Protein AF-A0A7S0FEK9-F1 (afdb_monomer_lite)

Radius of gyration: 27.18 Å; chains: 1; bounding box: 89×58×70 Å

Secondary structure (DSSP, 8-state):
---PPP------SS--GGGGT--S--TTTTSPPPP-EE-TTT-GGGEEEEEE-TTSPBP---------------PPP----------PPP------PPPPPPPPEEEEEEEEES-GGGHHHHHHHHTTS-GGGSEESPPPSSSEEEEEEEEETT---HHHHHHHHHHTTSSEEESSSSEEEEE----S-TTSS-----GGG--S---PPP---EEEEEE-EES--HHHHHTTHHHHHHHHHHHH----PPPHHHH-SSSS-HHHHHHHHHTT-HHHHHHHHHS----TTSTTHHHHHHHHHT-HHHHHHHS-SSS-HHHHHHHHHHHTT--HHHHHT-

Foldseek 3Di:
DDDDDPPDQFQDFFDDCVNVPVDCDWPCSPADDWDFDFVLQPVQAQKAKFFAFDVRDTFDQPALPQPPPPPPPDDDDDDDDDDDDDDDDDDDDDPPDPDPQAAKWKWKKKWAAQCSQCLLVLLCVLLVHPSVQWDWPGFDRGHHMYITMIIRHSHGDPVSVVSCVVCSNRQWSDPDGTTMGIHDIPPDDPPPPDDDDPPPDPDPDDRDPTDGPDMDINHHTHDIDVVCVVVCSVVVVVVCCVVVPTDDDDDPVQQAGGRAGPVQLVVCVVVVVLVSNLLSVQLDSDNCPDLLNQLNVCSPVVNLPRSLVSDDPPDCVLNNQLSVCVVVVHDSVVSNVD

Structure (mmCIF, N/CA/C/O backbone):
data_AF-A0A7S0FEK9-F1
#
_entry.id   AF-A0A7S0FEK9-F1
#
loop_
_atom_site.group_PDB
_atom_site.id
_atom_site.type_symbol
_atom_site.label_atom_id
_atom_site.label_alt_id
_atom_site.label_comp_id
_atom_site.label_asym_id
_atom_site.label_entity_id
_atom_site.label_seq_id
_atom_site.pdbx_PDB_ins_code
_atom_site.Cartn_x
_atom_site.Cartn_y
_atom_site.Cartn_z
_atom_site.occupancy
_atom_site.B_iso_or_equiv
_atom_site.auth_seq_id
_atom_site.auth_comp_id
_atom_site.auth_asym_id
_atom_site.auth_atom_id
_atom_site.pdbx_PDB_model_num
ATOM 1 N N . MET A 1 1 ? -19.941 -29.806 -26.100 1.00 35.34 1 MET A N 1
ATOM 2 C CA . MET A 1 1 ? -19.346 -28.921 -25.078 1.00 35.34 1 MET A CA 1
ATOM 3 C C . MET A 1 1 ? -18.981 -27.614 -25.755 1.00 35.34 1 MET A C 1
ATOM 5 O O . MET A 1 1 ? -18.039 -27.577 -26.532 1.00 35.34 1 MET A O 1
ATOM 9 N N . THR A 1 2 ? -19.802 -26.586 -25.575 1.00 25.67 2 THR A N 1
ATOM 10 C CA . THR A 1 2 ? -19.575 -25.247 -26.128 1.00 25.67 2 THR A CA 1
ATOM 11 C C . THR A 1 2 ? -18.388 -24.613 -25.415 1.00 25.67 2 THR A C 1
ATOM 13 O O . THR A 1 2 ? -18.480 -24.281 -24.236 1.00 25.67 2 THR A O 1
ATOM 16 N N . VAL A 1 3 ? -17.266 -24.490 -26.122 1.00 29.14 3 VAL A N 1
ATOM 17 C CA . VAL A 1 3 ? -16.109 -23.716 -25.672 1.00 29.14 3 VAL A CA 1
ATOM 18 C C . VAL A 1 3 ? -16.527 -22.252 -25.691 1.00 29.14 3 VAL A C 1
ATOM 20 O O . VAL A 1 3 ? -16.653 -21.639 -26.749 1.00 29.14 3 VAL A O 1
ATOM 23 N N . THR A 1 4 ? -16.815 -21.708 -24.514 1.00 26.97 4 THR A N 1
ATOM 24 C CA . THR A 1 4 ? -17.025 -20.279 -24.313 1.00 26.97 4 THR A CA 1
ATOM 25 C C . THR A 1 4 ? -15.756 -19.566 -24.771 1.00 26.97 4 THR A C 1
ATOM 27 O O . THR A 1 4 ? -14.676 -19.825 -24.238 1.00 26.97 4 THR A O 1
ATOM 30 N N . LEU A 1 5 ? -15.867 -18.708 -25.789 1.00 28.11 5 LEU A N 1
ATOM 31 C CA . LEU A 1 5 ? -14.776 -17.824 -26.201 1.00 28.11 5 LEU A CA 1
ATOM 32 C C . LEU A 1 5 ? -14.219 -17.108 -24.956 1.00 28.11 5 LEU A C 1
ATOM 34 O O . LEU A 1 5 ? -15.015 -16.680 -24.110 1.00 28.11 5 LEU A O 1
ATOM 38 N N . PRO A 1 6 ? -12.885 -16.990 -24.801 1.00 41.03 6 PRO A N 1
ATOM 39 C CA . PRO A 1 6 ? -12.312 -16.296 -23.659 1.00 41.03 6 PRO A CA 1
ATOM 40 C C . PRO A 1 6 ? -12.849 -14.868 -23.652 1.00 41.03 6 PRO A C 1
ATOM 42 O O . PRO A 1 6 ? -12.907 -14.227 -24.702 1.00 41.03 6 PRO A O 1
ATOM 45 N N . ALA A 1 7 ? -13.279 -14.406 -22.475 1.00 44.06 7 ALA A N 1
ATOM 46 C CA . ALA A 1 7 ? -13.789 -13.060 -22.278 1.00 44.06 7 ALA A CA 1
ATOM 47 C C . ALA A 1 7 ? -12.872 -12.068 -23.004 1.00 44.06 7 ALA A C 1
ATOM 49 O O . ALA A 1 7 ? -11.680 -11.999 -22.701 1.00 44.06 7 ALA A O 1
ATOM 50 N N . ALA A 1 8 ? -13.420 -11.354 -23.995 1.00 48.88 8 ALA A N 1
ATOM 51 C CA . ALA A 1 8 ? -12.747 -10.215 -24.605 1.00 48.88 8 ALA A CA 1
ATOM 52 C C . ALA A 1 8 ? -12.150 -9.372 -23.475 1.00 48.88 8 ALA A C 1
ATOM 54 O O . ALA A 1 8 ? -12.844 -9.162 -22.479 1.00 48.88 8 ALA A O 1
ATOM 55 N N . LEU A 1 9 ? -10.879 -8.970 -23.593 1.00 47.38 9 LEU A N 1
ATOM 56 C CA . LEU A 1 9 ? -10.185 -8.181 -22.573 1.00 47.38 9 LEU A CA 1
ATOM 57 C C . LEU A 1 9 ? -11.094 -7.022 -22.151 1.00 47.38 9 LEU A C 1
ATOM 59 O O . LEU A 1 9 ? -11.369 -6.117 -22.939 1.00 47.38 9 LEU A O 1
ATOM 63 N N . ARG A 1 10 ? -11.653 -7.117 -20.941 1.00 48.19 10 ARG A N 1
ATOM 64 C CA . ARG A 1 10 ? -12.578 -6.117 -20.416 1.00 48.19 10 ARG A CA 1
ATOM 65 C C . ARG A 1 10 ? -11.754 -5.111 -19.650 1.00 48.19 10 ARG A C 1
ATOM 67 O O . ARG A 1 10 ? -11.386 -5.346 -18.507 1.00 48.19 10 ARG A O 1
ATOM 74 N N . PHE A 1 11 ? -11.500 -3.998 -20.308 1.00 49.25 11 PHE A N 1
ATOM 75 C CA . PHE A 1 11 ? -10.889 -2.830 -19.716 1.00 49.25 11 PHE A CA 1
ATOM 76 C C . PHE A 1 11 ? -11.940 -2.102 -18.866 1.00 49.25 11 PHE A C 1
ATOM 78 O O . PHE A 1 11 ? -12.814 -1.416 -19.395 1.00 49.25 11 PHE A O 1
ATOM 85 N N . GLN A 1 12 ? -11.921 -2.317 -17.549 1.00 49.19 12 GLN A N 1
ATOM 86 C CA . GLN A 1 12 ? -12.769 -1.587 -16.602 1.00 49.19 12 GLN A CA 1
ATOM 87 C C . GLN A 1 12 ? -11.895 -0.702 -15.722 1.00 49.19 12 GLN A C 1
ATOM 89 O O . GLN A 1 12 ? -10.985 -1.184 -15.059 1.00 49.19 12 GLN A O 1
ATOM 94 N N . ALA A 1 13 ? -12.194 0.598 -15.689 1.00 51.12 13 ALA A N 1
ATOM 95 C CA . ALA A 1 13 ? -11.427 1.582 -14.923 1.00 51.12 13 ALA A CA 1
ATOM 96 C C . ALA A 1 13 ? -11.502 1.381 -13.393 1.00 51.12 13 ALA A C 1
ATOM 98 O O . ALA A 1 13 ? -10.714 1.975 -12.661 1.00 51.12 13 ALA A O 1
ATOM 99 N N . HIS A 1 14 ? -12.427 0.543 -12.907 1.00 62.88 14 HIS A N 1
ATOM 100 C CA . HIS A 1 14 ? -12.588 0.221 -11.493 1.00 62.88 14 HIS A CA 1
ATOM 101 C C . HIS A 1 14 ? -12.777 -1.284 -11.305 1.00 62.88 14 HIS A C 1
ATOM 103 O O . HIS A 1 14 ? -13.696 -1.865 -11.876 1.00 62.88 14 HIS A O 1
ATOM 109 N N . VAL A 1 15 ? -11.923 -1.894 -10.481 1.00 69.12 15 VAL A N 1
ATOM 110 C CA . VAL A 1 15 ? -12.072 -3.286 -10.043 1.00 69.12 15 VAL A CA 1
ATOM 111 C C . VAL A 1 15 ? -13.047 -3.318 -8.875 1.00 69.12 15 VAL A C 1
ATOM 113 O O . VAL A 1 15 ? -12.788 -2.708 -7.834 1.00 69.12 15 VAL A O 1
ATOM 116 N N . LEU A 1 16 ? -14.161 -4.027 -9.034 1.00 79.56 16 LEU A N 1
ATOM 117 C CA . LEU A 1 16 ? -15.089 -4.288 -7.943 1.00 79.56 16 LEU A CA 1
ATOM 118 C C . LEU A 1 16 ? -14.692 -5.565 -7.202 1.00 79.56 16 LEU A C 1
ATOM 120 O O . LEU A 1 16 ? -14.095 -6.486 -7.757 1.00 79.56 16 LEU A O 1
ATOM 124 N N . GLU A 1 17 ? -15.106 -5.650 -5.942 1.00 83.81 17 GLU A N 1
ATOM 125 C CA . GLU A 1 17 ? -15.010 -6.858 -5.118 1.00 83.81 17 GLU A CA 1
ATOM 126 C C . GLU A 1 17 ? -15.544 -8.104 -5.856 1.00 83.81 17 GLU A C 1
ATOM 128 O O . GLU A 1 17 ? -14.895 -9.152 -5.889 1.00 83.81 17 GLU A O 1
ATOM 133 N N . SER A 1 18 ? -16.670 -7.968 -6.562 1.00 84.12 18 SER A N 1
ATOM 134 C CA . SER A 1 18 ? -17.265 -9.056 -7.344 1.00 84.12 18 SER A CA 1
ATOM 135 C C . SER A 1 18 ? -16.373 -9.571 -8.475 1.00 84.12 18 SER A C 1
ATOM 137 O O . SER A 1 18 ? -16.462 -10.748 -8.821 1.00 84.12 18 SER A O 1
ATOM 139 N N . ASP A 1 19 ? -15.510 -8.725 -9.043 1.00 81.56 19 ASP A N 1
ATOM 140 C CA . ASP A 1 19 ? -14.672 -9.079 -10.194 1.00 81.56 19 ASP A CA 1
ATOM 141 C C . ASP A 1 19 ? -13.488 -9.967 -9.809 1.00 81.56 19 ASP A C 1
ATOM 143 O O . ASP A 1 19 ? -12.968 -10.705 -10.645 1.00 81.56 19 ASP A O 1
ATOM 147 N N . VAL A 1 20 ? -13.073 -9.911 -8.542 1.00 83.00 20 VAL A N 1
ATOM 148 C CA . VAL A 1 20 ? -11.967 -10.710 -7.988 1.00 83.00 20 VAL A CA 1
ATOM 149 C C . VAL A 1 20 ? -12.464 -11.876 -7.137 1.00 83.00 20 VAL A C 1
ATOM 151 O O . VAL A 1 20 ? -11.699 -12.507 -6.410 1.00 83.00 20 VAL A O 1
ATOM 154 N N . GLY A 1 21 ? -13.757 -12.183 -7.234 1.00 83.19 21 GLY A N 1
ATOM 155 C CA . GLY A 1 21 ? -14.356 -13.305 -6.531 1.00 83.19 21 GLY A CA 1
ATOM 156 C C . GLY A 1 21 ? -14.718 -13.010 -5.079 1.00 83.19 21 GLY A C 1
ATOM 157 O O . GLY A 1 21 ? -15.005 -13.959 -4.355 1.00 83.19 21 GLY A O 1
ATOM 158 N N . PHE A 1 22 ? -14.801 -11.749 -4.646 1.00 82.25 22 PHE A N 1
ATOM 159 C CA . PHE A 1 22 ? -15.500 -11.409 -3.403 1.00 82.25 22 PHE A CA 1
ATOM 160 C C . PHE A 1 22 ? -16.995 -11.358 -3.717 1.00 82.25 22 PHE A C 1
ATOM 162 O O . PHE A 1 22 ? -17.611 -10.323 -3.966 1.00 82.25 22 PHE A O 1
ATOM 169 N N . HIS A 1 23 ? -17.575 -12.547 -3.807 1.00 74.44 23 HIS A N 1
ATOM 170 C CA . HIS A 1 23 ? -19.017 -12.720 -3.859 1.00 74.44 23 HIS A CA 1
ATOM 171 C C . HIS A 1 23 ? -19.591 -12.562 -2.444 1.00 74.44 23 HIS A C 1
ATOM 173 O O . HIS A 1 23 ? -18.850 -12.382 -1.485 1.00 74.44 23 HIS A O 1
ATOM 179 N N . ARG A 1 24 ? -20.924 -12.597 -2.316 1.00 65.12 24 ARG A N 1
ATOM 180 C CA . ARG A 1 24 ? -21.727 -12.281 -1.111 1.00 65.12 24 ARG A CA 1
ATOM 181 C C . ARG A 1 24 ? -21.469 -13.163 0.134 1.00 65.12 24 ARG A C 1
ATOM 183 O O . ARG A 1 24 ? -22.352 -13.301 0.977 1.00 65.12 24 ARG A O 1
ATOM 190 N N . THR A 1 25 ? -20.299 -13.767 0.254 1.00 75.69 25 THR A N 1
ATOM 191 C CA . THR A 1 25 ? -19.855 -14.593 1.367 1.00 75.69 25 THR A CA 1
ATOM 192 C C . THR A 1 25 ? -19.404 -13.691 2.508 1.00 75.69 25 THR A C 1
ATOM 194 O O . THR A 1 25 ? -18.240 -13.321 2.625 1.00 75.69 25 THR A O 1
ATOM 197 N N . PHE A 1 26 ? -20.359 -13.325 3.354 1.00 81.88 26 PHE A N 1
ATOM 198 C CA . PHE A 1 26 ? -20.101 -12.705 4.649 1.00 81.88 26 PHE A CA 1
ATOM 199 C C . PHE A 1 26 ? -20.330 -13.765 5.722 1.00 81.88 26 PHE A C 1
ATOM 201 O O . PHE A 1 26 ? -21.322 -14.492 5.644 1.00 81.88 26 PHE A O 1
ATOM 208 N N . LEU A 1 27 ? -19.455 -13.834 6.730 1.00 84.44 27 LEU A N 1
ATOM 209 C CA . LEU A 1 27 ? -19.671 -14.716 7.887 1.00 84.44 27 LEU A CA 1
ATOM 210 C C . LEU A 1 27 ? -21.019 -14.393 8.557 1.00 84.44 27 LEU A C 1
ATOM 212 O O . LEU A 1 27 ? -21.811 -15.285 8.840 1.00 84.44 27 LEU A O 1
ATOM 216 N N . ALA A 1 28 ? -21.339 -13.102 8.659 1.00 81.06 28 ALA A N 1
ATOM 217 C CA . ALA A 1 28 ? -22.598 -12.583 9.181 1.00 81.06 28 ALA A CA 1
ATOM 218 C C . ALA A 1 28 ? -23.615 -12.260 8.064 1.00 81.06 28 ALA A C 1
ATOM 220 O O . ALA A 1 28 ? -24.102 -11.136 7.950 1.00 81.06 28 ALA A O 1
ATOM 221 N N . SER A 1 29 ? -23.927 -13.225 7.192 1.00 70.62 29 SER A N 1
ATOM 222 C CA . SER A 1 29 ? -24.791 -13.003 6.012 1.00 70.62 29 SER A CA 1
ATOM 223 C C . SER A 1 29 ? -26.213 -12.490 6.320 1.00 70.62 29 SER A C 1
ATOM 225 O O . SER A 1 29 ? -26.832 -11.886 5.443 1.00 70.62 29 SER A O 1
ATOM 227 N N . GLY A 1 30 ? -26.709 -12.677 7.550 1.00 74.56 30 GLY A N 1
ATOM 228 C CA . GLY A 1 30 ? -28.009 -12.178 8.022 1.00 74.56 30 GLY A CA 1
ATOM 229 C C . GLY A 1 30 ? -27.962 -10.910 8.887 1.00 74.56 30 GLY A C 1
ATOM 230 O O . GLY A 1 30 ? -29.018 -10.372 9.217 1.00 74.56 30 GLY A O 1
ATOM 231 N N . ALA A 1 31 ? -26.774 -10.424 9.262 1.00 78.12 31 ALA A N 1
ATOM 232 C CA . ALA A 1 31 ? -26.646 -9.244 10.113 1.00 78.12 31 ALA A CA 1
ATOM 233 C C . ALA A 1 31 ? -26.918 -7.951 9.330 1.00 78.12 31 ALA A C 1
ATOM 235 O O . ALA A 1 31 ? -26.637 -7.835 8.129 1.00 78.12 31 ALA A O 1
ATOM 236 N N . LYS A 1 32 ? -27.455 -6.941 10.022 1.00 83.50 32 LYS A N 1
ATOM 237 C CA . LYS A 1 32 ? -27.617 -5.602 9.446 1.00 83.50 32 LYS A CA 1
ATOM 238 C C . LYS A 1 32 ? -26.238 -4.993 9.217 1.00 83.50 32 LYS A C 1
ATOM 240 O O . LYS A 1 32 ? -25.404 -4.965 10.112 1.00 83.50 32 LYS A O 1
ATOM 245 N N . ARG A 1 33 ? -26.006 -4.470 8.015 1.00 86.25 33 ARG A N 1
ATOM 246 C CA . ARG A 1 33 ? -24.738 -3.821 7.668 1.00 86.25 33 ARG A CA 1
ATOM 247 C C . ARG A 1 33 ? -24.689 -2.411 8.225 1.00 86.25 33 ARG A C 1
ATOM 249 O O . ARG A 1 33 ? -25.656 -1.666 8.074 1.00 86.25 33 ARG A O 1
ATOM 256 N N . ILE A 1 34 ? -23.542 -2.028 8.766 1.00 90.12 34 ILE A N 1
ATOM 257 C CA . ILE A 1 34 ? -23.250 -0.636 9.101 1.00 90.12 34 ILE A CA 1
ATOM 258 C C . ILE A 1 34 ? -22.800 0.116 7.845 1.00 90.12 34 ILE A C 1
ATOM 260 O O . ILE A 1 34 ? -22.009 -0.398 7.051 1.00 90.12 34 ILE A O 1
ATOM 264 N N . ALA A 1 35 ? -23.318 1.325 7.650 1.00 88.25 35 ALA A N 1
ATOM 265 C CA . ALA A 1 35 ? -22.852 2.223 6.600 1.00 88.25 35 ALA A CA 1
ATOM 266 C C . ALA A 1 35 ? -21.926 3.277 7.208 1.00 88.25 35 ALA A C 1
ATOM 268 O O . ALA A 1 35 ? -22.254 3.891 8.220 1.00 88.25 35 ALA A O 1
ATOM 269 N N . GLY A 1 36 ? -20.772 3.497 6.584 1.00 9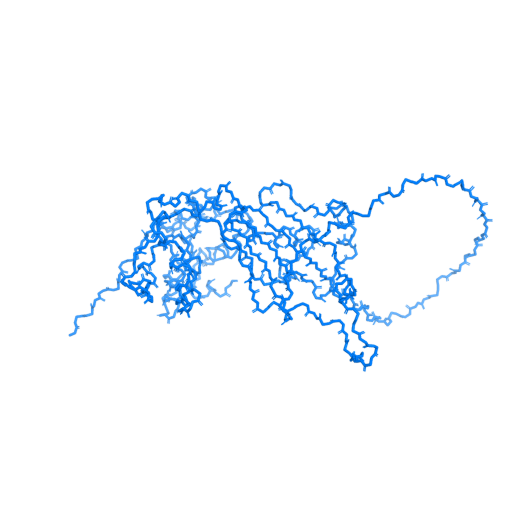2.50 36 GLY A N 1
ATOM 270 C CA . GLY A 1 36 ? -19.799 4.488 7.020 1.00 92.50 36 GLY A CA 1
ATOM 271 C C . GLY A 1 36 ? -18.758 4.762 5.943 1.00 92.50 36 GLY A C 1
ATOM 272 O O . GLY A 1 36 ? -18.720 4.103 4.906 1.00 92.50 36 GLY A O 1
ATOM 273 N N . ALA A 1 37 ? -17.916 5.762 6.180 1.00 92.44 37 ALA A N 1
ATOM 274 C CA . ALA A 1 37 ? -16.896 6.204 5.244 1.00 92.44 37 ALA A CA 1
ATOM 275 C C . ALA A 1 37 ? -15.517 6.197 5.902 1.00 92.44 37 ALA A C 1
ATOM 277 O O . ALA A 1 37 ? -15.273 6.933 6.861 1.00 92.44 37 ALA A O 1
ATOM 278 N N . LEU A 1 38 ? -14.594 5.430 5.325 1.00 92.50 38 LEU A N 1
ATOM 279 C CA . LEU A 1 38 ? -13.168 5.600 5.567 1.00 92.50 38 LEU A CA 1
ATOM 280 C C . LEU A 1 38 ? -12.679 6.789 4.733 1.00 92.50 38 LEU A C 1
ATOM 282 O O . LEU A 1 38 ? -12.744 6.760 3.506 1.00 92.50 38 LEU A O 1
ATOM 286 N N . ARG A 1 39 ? -12.217 7.860 5.386 1.00 92.62 39 ARG A N 1
ATOM 287 C CA . ARG A 1 39 ? -11.786 9.095 4.708 1.00 92.62 39 ARG A CA 1
ATOM 288 C C . ARG A 1 39 ? -10.273 9.281 4.726 1.00 92.62 39 ARG A C 1
ATOM 290 O O . ARG A 1 39 ? -9.806 10.416 4.680 1.00 92.62 39 ARG A O 1
ATOM 297 N N . SER A 1 40 ? -9.503 8.195 4.736 1.00 90.69 40 SER A N 1
ATOM 298 C CA . SER A 1 40 ? -8.044 8.264 4.871 1.00 90.69 40 SER A CA 1
ATOM 299 C C . SER A 1 40 ? -7.339 9.030 3.740 1.00 90.69 40 SER A C 1
ATOM 301 O O . SER A 1 40 ? -6.279 9.604 3.960 1.00 90.69 40 SER A O 1
ATOM 303 N N . SER A 1 41 ? -7.957 9.153 2.560 1.00 87.31 41 SER A N 1
ATOM 304 C CA . SER A 1 41 ? -7.476 10.026 1.477 1.00 87.31 41 SER A CA 1
ATOM 305 C C . SER A 1 41 ? -7.592 11.521 1.786 1.00 87.31 41 SER A C 1
ATOM 307 O O . SER A 1 41 ? -6.845 12.323 1.245 1.00 87.31 41 SER A O 1
ATOM 309 N N . ARG A 1 42 ? -8.507 11.943 2.658 1.00 90.69 42 ARG A N 1
ATOM 310 C CA . ARG A 1 42 ? -8.625 13.352 3.080 1.00 90.69 42 ARG A CA 1
ATOM 311 C C . ARG A 1 42 ? -8.030 13.586 4.460 1.00 90.69 42 ARG A C 1
ATOM 313 O O . ARG A 1 42 ? -7.536 14.669 4.745 1.00 90.69 42 ARG A O 1
ATOM 320 N N . VAL A 1 43 ? -8.104 12.571 5.313 1.00 93.50 43 VAL A N 1
ATOM 321 C CA . VAL A 1 43 ? -7.688 12.601 6.711 1.00 93.50 43 VAL A CA 1
ATOM 322 C C . VAL A 1 43 ? -6.816 11.367 6.962 1.00 93.50 43 VAL A C 1
ATOM 324 O O . VAL A 1 43 ? -7.320 10.358 7.449 1.00 93.50 43 VAL A O 1
ATOM 327 N N . PRO A 1 44 ? -5.512 11.402 6.622 1.00 92.88 44 PRO A N 1
ATOM 328 C CA . PRO A 1 44 ? -4.638 10.227 6.712 1.00 92.88 44 PRO A CA 1
ATOM 329 C C . PRO A 1 44 ? -4.603 9.559 8.093 1.00 92.88 44 PRO A C 1
ATOM 331 O O . PRO A 1 44 ? -4.406 8.354 8.190 1.00 92.88 44 PRO A O 1
ATOM 334 N N . CYS A 1 45 ? -4.849 10.299 9.176 1.00 94.69 45 CYS A N 1
ATOM 335 C CA . CYS A 1 45 ? -4.899 9.725 10.520 1.00 94.69 45 CYS A CA 1
ATOM 336 C C . CYS A 1 45 ? -6.123 8.826 10.787 1.00 94.69 45 CYS A C 1
ATOM 338 O O . CYS A 1 45 ? -6.117 8.128 11.803 1.00 94.69 45 CYS A O 1
ATOM 340 N N . ASP A 1 46 ? -7.121 8.792 9.893 1.00 96.44 46 ASP A N 1
ATOM 341 C CA . ASP A 1 46 ? -8.263 7.867 9.968 1.00 96.44 46 ASP A CA 1
ATOM 342 C C . ASP A 1 46 ? -7.855 6.406 9.716 1.00 96.44 46 ASP A C 1
ATOM 344 O O . ASP A 1 46 ? -8.604 5.498 10.068 1.00 96.44 46 ASP A O 1
ATOM 348 N N . LEU A 1 47 ? -6.689 6.164 9.110 1.00 96.62 47 LEU A N 1
ATOM 349 C CA . LEU A 1 47 ? -6.133 4.827 8.922 1.00 96.62 47 LEU A CA 1
ATOM 350 C C . LEU A 1 47 ? -4.667 4.822 9.332 1.00 96.62 47 LEU A C 1
ATOM 352 O O . LEU A 1 47 ? -3.822 5.395 8.649 1.00 96.62 47 LEU A O 1
ATOM 356 N N . GLN A 1 48 ? -4.355 4.134 10.423 1.00 96.44 48 GLN A N 1
ATOM 357 C CA . GLN A 1 48 ? -2.989 3.999 10.915 1.00 96.44 48 GLN A CA 1
ATOM 358 C C . GLN A 1 48 ? -2.614 2.531 10.999 1.00 96.44 48 GLN A C 1
ATOM 360 O O . GLN A 1 48 ? -3.408 1.707 11.453 1.00 96.44 48 GLN A O 1
ATOM 365 N N . ARG A 1 49 ? -1.387 2.213 10.595 1.00 95.94 49 ARG A N 1
ATOM 366 C CA . ARG A 1 49 ? -0.836 0.864 10.656 1.00 95.94 49 ARG A CA 1
ATOM 367 C C . ARG A 1 49 ? 0.548 0.885 11.284 1.00 95.94 49 ARG A C 1
ATOM 369 O O . ARG A 1 49 ? 1.469 1.500 10.752 1.00 95.94 49 ARG A O 1
ATOM 376 N N . HIS A 1 50 ? 0.699 0.149 12.375 1.00 94.88 50 HIS A N 1
ATOM 377 C CA . HIS A 1 50 ? 1.963 -0.024 13.082 1.00 94.88 50 HIS A CA 1
ATOM 378 C C . HIS A 1 50 ? 2.415 -1.478 12.986 1.00 94.88 50 HIS A C 1
ATOM 380 O O . HIS A 1 50 ? 1.604 -2.388 13.162 1.00 94.88 50 HIS A O 1
ATOM 386 N N . GLU A 1 51 ? 3.695 -1.717 12.710 1.00 93.88 51 GLU A N 1
ATOM 387 C CA . GLU A 1 51 ? 4.269 -3.056 12.865 1.00 93.88 51 GLU A CA 1
ATOM 388 C C . GLU A 1 51 ? 4.238 -3.510 14.325 1.00 93.88 51 GLU A C 1
ATOM 390 O O . GLU A 1 51 ? 4.468 -2.720 15.242 1.00 93.88 51 GLU A O 1
ATOM 395 N N . VAL A 1 52 ? 3.977 -4.800 14.521 1.00 91.94 52 VAL A N 1
ATOM 396 C CA . VAL A 1 52 ? 4.015 -5.466 15.821 1.00 91.94 52 VAL A CA 1
ATOM 397 C C . VAL A 1 52 ? 5.131 -6.499 15.795 1.00 91.94 52 VAL A C 1
ATOM 399 O O . VAL A 1 52 ? 5.195 -7.328 14.882 1.00 91.94 52 VAL A O 1
ATOM 402 N N . GLY A 1 53 ? 6.033 -6.413 16.767 1.00 89.00 53 GLY A N 1
ATOM 403 C CA . GLY A 1 53 ? 7.161 -7.321 16.906 1.00 89.00 53 GLY A CA 1
ATOM 404 C C . GLY A 1 53 ? 6.774 -8.667 17.520 1.00 89.00 53 GLY A C 1
ATOM 405 O O . GLY A 1 53 ? 5.594 -9.013 17.636 1.00 89.00 53 GLY A O 1
ATOM 406 N N . ARG A 1 54 ? 7.781 -9.472 17.870 1.00 87.25 54 ARG A N 1
ATOM 407 C CA . ARG A 1 54 ? 7.564 -10.868 18.286 1.00 87.25 54 ARG A CA 1
ATOM 408 C C . ARG A 1 54 ? 6.880 -11.008 19.632 1.00 87.25 54 ARG A C 1
ATOM 410 O O . ARG A 1 54 ? 6.084 -11.924 19.808 1.00 87.25 54 ARG A O 1
ATOM 417 N N . GLU A 1 55 ? 7.167 -10.089 20.540 1.00 85.56 55 GLU A N 1
ATOM 418 C CA . GLU A 1 55 ? 6.671 -10.086 21.912 1.00 85.56 55 GLU A CA 1
ATOM 419 C C . GLU A 1 55 ? 5.381 -9.253 22.040 1.00 85.56 55 GLU A C 1
ATOM 421 O O . GLU A 1 55 ? 4.944 -8.937 23.145 1.00 85.56 55 GLU A O 1
ATOM 4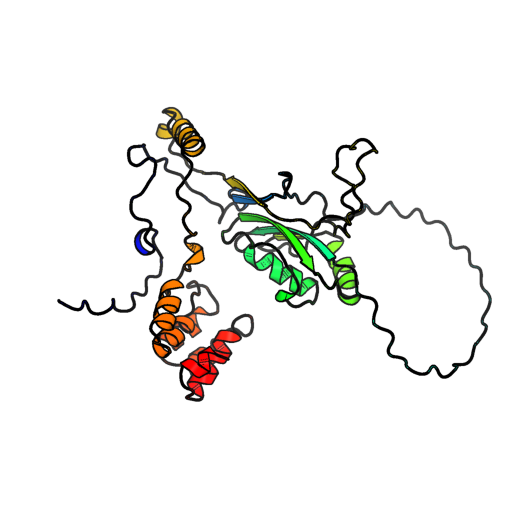26 N N . GLY A 1 56 ? 4.765 -8.876 20.912 1.00 86.75 56 GLY A N 1
ATOM 427 C CA . GLY A 1 56 ? 3.575 -8.025 20.878 1.00 86.75 56 GLY A CA 1
ATOM 428 C C . GLY A 1 56 ? 3.876 -6.531 21.026 1.00 86.75 56 GLY A C 1
ATOM 429 O O . GLY A 1 56 ? 2.954 -5.725 21.156 1.00 86.75 56 GLY A O 1
ATOM 430 N N . GLU A 1 57 ? 5.149 -6.134 20.996 1.00 89.12 57 GLU A N 1
ATOM 431 C CA . GLU A 1 57 ? 5.552 -4.739 21.059 1.00 89.12 57 GLU A CA 1
ATOM 432 C C . GLU A 1 57 ? 5.113 -3.986 19.796 1.00 89.12 57 GLU A C 1
ATOM 434 O O . GLU A 1 57 ? 5.363 -4.414 18.670 1.00 89.12 57 GLU A O 1
ATOM 439 N N . VAL A 1 58 ? 4.441 -2.849 19.975 1.00 90.38 58 VAL A N 1
ATOM 440 C CA . VAL A 1 58 ? 3.984 -2.015 18.859 1.00 90.38 58 VAL A CA 1
ATOM 441 C C . VAL A 1 58 ? 5.078 -1.014 18.516 1.00 90.38 58 VAL A C 1
ATOM 443 O O . VAL A 1 58 ? 5.561 -0.285 19.383 1.00 90.38 58 VAL A O 1
ATOM 446 N N . LEU A 1 59 ? 5.468 -0.961 17.245 1.00 90.00 59 LEU A N 1
ATOM 447 C CA . LEU A 1 59 ? 6.474 -0.021 16.781 1.00 90.00 59 LEU A CA 1
ATOM 448 C C . LEU A 1 59 ? 5.904 1.398 16.748 1.00 90.00 59 LEU A C 1
ATOM 450 O O . LEU A 1 59 ? 4.917 1.674 16.064 1.00 90.00 59 LEU A O 1
ATOM 454 N N . HIS A 1 60 ? 6.566 2.319 17.438 1.00 90.38 60 HIS A N 1
ATOM 455 C CA . HIS A 1 60 ? 6.232 3.738 17.431 1.00 90.38 60 HIS A CA 1
ATOM 456 C C . HIS A 1 60 ? 7.459 4.572 17.073 1.00 90.38 60 HIS A C 1
ATOM 458 O O . HIS A 1 60 ? 8.580 4.267 17.481 1.00 90.38 60 HIS A O 1
ATOM 464 N N . LEU A 1 61 ? 7.234 5.672 16.356 1.00 88.19 61 LEU A N 1
ATOM 465 C CA . LEU A 1 61 ? 8.232 6.722 16.207 1.00 88.19 61 LEU A CA 1
ATOM 466 C C . LEU A 1 61 ? 8.294 7.530 17.512 1.00 88.19 61 LEU A C 1
ATOM 468 O O . LEU A 1 61 ? 7.550 8.487 17.690 1.00 88.19 61 LEU A O 1
ATOM 472 N N . ALA A 1 62 ? 9.142 7.105 18.449 1.00 84.12 62 ALA A N 1
ATOM 473 C CA . ALA A 1 62 ? 9.228 7.722 19.776 1.00 84.12 62 ALA A CA 1
ATOM 474 C C . ALA A 1 62 ? 10.081 9.003 19.812 1.00 84.12 62 ALA A C 1
ATOM 476 O O . ALA A 1 62 ? 9.892 9.848 20.680 1.00 84.12 62 ALA A O 1
ATOM 477 N N . SER A 1 63 ? 11.047 9.139 18.899 1.00 79.00 63 SER A N 1
ATOM 478 C CA . SER A 1 63 ? 11.942 10.295 18.835 1.00 79.00 63 SER A CA 1
ATOM 479 C C . SER A 1 63 ? 12.485 10.490 17.425 1.00 79.00 63 SER A C 1
ATOM 481 O O . SER A 1 63 ? 12.865 9.524 16.761 1.00 79.00 63 SER A O 1
ATOM 483 N N . LEU A 1 64 ? 12.574 11.754 17.008 1.00 78.19 64 LEU A N 1
ATOM 484 C CA . LEU A 1 64 ? 13.205 12.195 15.762 1.00 78.19 64 LEU A CA 1
ATOM 485 C C . LEU A 1 64 ? 14.738 12.279 15.868 1.00 78.19 64 LEU A C 1
ATOM 487 O O . LEU A 1 64 ? 15.400 12.646 14.907 1.00 78.19 64 LEU A O 1
ATOM 491 N N . GLY A 1 65 ? 15.314 11.945 17.029 1.00 63.22 65 GLY A N 1
ATOM 492 C CA . GLY A 1 65 ? 16.765 11.965 17.229 1.00 63.22 65 GLY A CA 1
ATOM 493 C C . GLY A 1 65 ? 17.366 13.364 17.385 1.00 63.22 65 GLY A C 1
ATOM 494 O O . GLY A 1 65 ? 18.587 13.488 17.422 1.00 63.22 65 GLY A O 1
ATOM 495 N N . VAL A 1 66 ? 16.538 14.406 17.525 1.00 60.88 66 VAL A N 1
ATOM 496 C CA . VAL A 1 66 ? 17.002 15.761 17.843 1.00 60.88 66 VAL A CA 1
ATOM 497 C C . VAL A 1 66 ? 17.513 15.750 19.284 1.00 60.88 66 VAL A C 1
ATOM 499 O O . VAL A 1 66 ? 16.731 15.814 20.234 1.00 60.88 66 VAL A O 1
ATOM 502 N N . VAL A 1 67 ? 18.828 15.631 19.467 1.00 56.53 67 VAL A N 1
ATOM 503 C CA . VAL A 1 67 ? 19.448 15.976 20.749 1.00 56.53 67 VAL A CA 1
ATOM 504 C C . VAL A 1 67 ? 19.267 17.488 20.892 1.00 56.53 67 VAL A C 1
ATOM 506 O O . VAL A 1 67 ? 19.711 18.213 19.998 1.00 56.53 67 VAL A O 1
ATOM 509 N N . PRO A 1 68 ? 18.595 17.990 21.945 1.00 48.62 68 PRO A N 1
ATOM 510 C CA . PRO A 1 68 ? 18.525 19.424 22.176 1.00 48.62 68 PRO A CA 1
ATOM 511 C C . PRO A 1 68 ? 19.957 19.947 22.177 1.00 48.62 68 PRO A C 1
ATOM 513 O O . PRO A 1 68 ? 20.790 19.403 22.905 1.00 48.62 68 PRO A O 1
ATOM 516 N N . GLN A 1 69 ? 20.264 20.948 21.349 1.00 49.22 69 GLN A N 1
ATOM 517 C CA . GLN A 1 69 ? 21.526 21.667 21.477 1.00 49.22 69 GLN A CA 1
ATOM 518 C C . GLN A 1 69 ? 21.547 22.230 22.897 1.00 49.22 69 GLN A C 1
ATOM 520 O O . GLN A 1 69 ? 20.883 23.223 23.193 1.00 49.22 69 GLN A O 1
ATOM 525 N N . ALA A 1 70 ? 22.243 21.550 23.809 1.00 43.88 70 ALA A N 1
ATOM 526 C CA . ALA A 1 70 ? 22.617 22.149 25.069 1.00 43.88 70 ALA A CA 1
ATOM 527 C C . ALA A 1 70 ? 23.414 23.384 24.668 1.00 43.88 70 ALA A C 1
ATOM 529 O O . ALA A 1 70 ? 24.423 23.242 23.981 1.00 43.88 70 ALA A O 1
ATOM 530 N N . ALA A 1 71 ? 22.880 24.566 24.990 1.00 42.19 71 ALA A N 1
ATOM 531 C CA . ALA A 1 71 ? 23.494 25.842 24.674 1.00 42.19 71 ALA A CA 1
ATOM 532 C C . ALA A 1 71 ? 24.997 25.725 24.923 1.00 42.19 71 ALA A C 1
ATOM 534 O O . ALA A 1 71 ? 25.406 25.455 26.056 1.00 42.19 71 ALA A O 1
ATOM 535 N N . GLU A 1 72 ? 25.788 25.844 23.857 1.00 42.81 72 GLU A N 1
ATOM 536 C CA . GLU A 1 72 ? 27.239 25.888 23.932 1.00 42.81 72 GLU A CA 1
ATOM 537 C C . GLU A 1 72 ? 27.595 27.076 24.830 1.00 42.81 72 GLU A C 1
ATOM 539 O O . GLU A 1 72 ? 27.694 28.222 24.397 1.00 42.81 72 GLU A O 1
ATOM 544 N N . ARG A 1 73 ? 27.737 26.822 26.134 1.00 40.34 73 ARG A N 1
ATOM 545 C CA . ARG A 1 73 ? 28.497 27.699 27.009 1.00 40.34 73 ARG A CA 1
ATOM 546 C C . ARG A 1 73 ? 29.924 27.579 26.516 1.00 40.34 73 ARG A C 1
ATOM 548 O O . ARG A 1 73 ? 30.603 26.605 26.823 1.00 40.34 73 ARG A O 1
ATOM 555 N N . ALA A 1 74 ? 30.311 28.553 25.704 1.00 40.62 74 ALA A N 1
ATOM 556 C CA . ALA A 1 74 ? 31.666 28.770 25.249 1.00 40.62 74 ALA A CA 1
ATOM 557 C C . ALA A 1 74 ? 32.637 28.637 26.431 1.00 40.62 74 ALA A C 1
ATOM 559 O O . ALA A 1 74 ? 32.693 29.500 27.307 1.00 40.62 74 ALA A O 1
ATOM 560 N N . THR A 1 75 ? 33.393 27.544 26.463 1.00 41.97 75 THR A N 1
ATOM 561 C CA . THR A 1 75 ? 34.658 27.486 27.188 1.00 41.97 75 THR A CA 1
ATOM 562 C C . THR A 1 75 ? 35.760 27.963 26.237 1.00 41.97 75 THR A C 1
ATOM 564 O O . THR A 1 75 ? 35.788 27.528 25.083 1.00 41.97 75 THR A O 1
ATOM 567 N N . PRO A 1 76 ? 36.641 28.889 26.659 1.00 39.75 76 PRO A N 1
ATOM 568 C CA . PRO A 1 76 ? 37.666 29.445 25.784 1.00 39.75 76 PRO A CA 1
ATOM 569 C C . PRO A 1 76 ? 38.707 28.400 25.379 1.00 39.75 76 PRO A C 1
ATOM 571 O O . PRO A 1 76 ? 39.041 27.505 26.153 1.00 39.75 76 PRO A O 1
ATOM 574 N N . LEU A 1 77 ? 39.235 28.572 24.166 1.00 40.69 77 LEU A N 1
ATOM 575 C CA . LEU A 1 77 ? 40.378 27.846 23.626 1.00 40.69 77 LEU A CA 1
ATOM 576 C C . LEU A 1 77 ? 41.593 27.929 24.561 1.00 40.69 77 LEU A C 1
ATOM 578 O O . LEU A 1 77 ? 42.084 29.025 24.831 1.00 40.69 77 LEU A O 1
ATOM 582 N N . GLU A 1 78 ? 42.161 26.776 24.914 1.00 35.19 78 GLU A N 1
ATOM 583 C CA . GLU A 1 78 ? 43.576 26.677 25.267 1.00 35.19 78 GLU A CA 1
ATOM 584 C C . GLU A 1 78 ? 44.358 26.035 24.122 1.00 35.19 78 GLU A C 1
ATOM 586 O O . GLU A 1 78 ? 44.252 24.853 23.792 1.00 35.19 78 GLU A O 1
ATOM 591 N N . THR A 1 79 ? 45.146 26.897 23.497 1.00 36.38 79 THR A N 1
ATOM 592 C CA . THR A 1 79 ? 46.162 26.620 22.497 1.00 36.38 79 THR A CA 1
ATOM 593 C C . THR A 1 79 ? 47.329 25.880 23.146 1.00 36.38 79 THR A C 1
ATOM 595 O O . THR A 1 79 ? 48.016 26.447 23.989 1.00 36.38 79 THR A O 1
ATOM 598 N N . THR A 1 80 ? 47.644 24.664 22.699 1.00 38.81 80 THR A N 1
ATOM 599 C CA . THR A 1 80 ? 49.009 24.131 22.827 1.00 38.81 80 THR A CA 1
ATOM 600 C C . THR A 1 80 ? 49.491 23.590 21.490 1.00 38.81 80 THR A C 1
ATOM 602 O O . THR A 1 80 ? 49.010 22.601 20.942 1.00 38.81 80 THR A O 1
ATOM 605 N N . ALA A 1 81 ? 50.456 24.322 20.942 1.00 35.69 81 ALA A N 1
ATOM 606 C CA . ALA A 1 81 ? 51.265 23.932 19.811 1.00 35.69 81 ALA A CA 1
ATOM 607 C C . ALA A 1 81 ? 52.403 23.012 20.277 1.00 35.69 81 ALA A C 1
ATOM 609 O O . ALA A 1 81 ? 53.017 23.280 21.305 1.00 35.69 81 ALA A O 1
ATOM 610 N N . ALA A 1 82 ? 52.697 21.991 19.465 1.00 36.41 82 ALA A N 1
ATOM 611 C CA . ALA A 1 82 ? 54.027 21.479 19.099 1.00 36.41 82 ALA A CA 1
ATOM 612 C C . ALA A 1 82 ? 54.048 19.943 19.032 1.00 36.41 82 ALA A C 1
ATOM 614 O O . ALA A 1 82 ? 54.033 19.252 20.044 1.00 36.41 82 ALA A O 1
ATOM 615 N N . THR A 1 83 ? 54.211 19.395 17.828 1.00 40.00 83 THR A N 1
ATOM 616 C CA . THR A 1 83 ? 55.507 18.852 17.371 1.00 40.00 83 THR A CA 1
ATOM 617 C C . THR A 1 83 ? 55.298 18.117 16.047 1.00 40.00 83 THR A C 1
ATOM 619 O O . THR A 1 83 ? 54.707 17.043 15.976 1.00 40.00 83 THR A O 1
ATOM 622 N N . ARG A 1 84 ? 55.819 18.718 14.971 1.00 40.88 84 ARG A N 1
ATOM 623 C CA . ARG A 1 84 ? 56.045 18.066 13.679 1.00 40.88 84 ARG A CA 1
ATOM 624 C C . ARG A 1 84 ? 57.166 17.039 13.843 1.00 40.88 84 ARG A C 1
ATOM 626 O O . ARG A 1 84 ? 58.302 17.425 14.099 1.00 40.88 84 ARG A O 1
ATOM 633 N N . GLN A 1 85 ? 56.886 15.766 13.581 1.00 42.66 85 GLN A N 1
ATOM 634 C CA . GLN A 1 85 ? 57.911 14.825 13.131 1.00 42.66 85 GLN A CA 1
ATOM 635 C C . GLN A 1 85 ? 57.443 14.124 11.859 1.00 42.66 85 GLN A C 1
ATOM 637 O O . GLN A 1 85 ? 56.500 13.337 11.848 1.00 42.66 85 GLN A O 1
ATOM 642 N N . ALA A 1 86 ? 58.131 14.460 10.771 1.00 40.75 86 ALA A N 1
ATOM 643 C CA . ALA A 1 86 ? 58.013 13.823 9.477 1.00 40.75 86 ALA A CA 1
ATOM 644 C C . ALA A 1 86 ? 58.542 12.383 9.558 1.00 40.75 86 ALA A C 1
ATOM 646 O O . ALA A 1 86 ? 59.709 12.160 9.883 1.00 40.75 86 ALA A O 1
ATOM 647 N N . ARG A 1 87 ? 57.702 11.401 9.216 1.00 40.25 87 ARG A N 1
ATOM 648 C CA . ARG A 1 87 ? 58.133 10.030 8.915 1.00 40.25 87 ARG A CA 1
ATOM 649 C C . ARG A 1 87 ? 57.843 9.718 7.448 1.00 40.25 87 ARG A C 1
ATOM 651 O O . ARG A 1 87 ? 56.724 9.878 6.974 1.00 40.25 87 ARG A O 1
ATOM 658 N N . ARG A 1 88 ? 58.912 9.322 6.752 1.00 39.69 88 ARG A N 1
ATOM 659 C CA . ARG A 1 88 ? 58.985 8.939 5.332 1.00 39.69 88 ARG A CA 1
ATOM 660 C C . ARG A 1 88 ? 58.086 7.726 5.030 1.00 39.69 88 ARG A C 1
ATOM 662 O O . ARG A 1 88 ? 57.889 6.896 5.918 1.00 39.69 88 ARG A O 1
ATOM 669 N N . PRO A 1 89 ? 57.590 7.584 3.788 1.00 41.41 89 PRO A N 1
ATOM 670 C CA . PRO A 1 89 ? 56.744 6.465 3.398 1.00 41.41 89 PRO A CA 1
ATOM 671 C C . PRO A 1 89 ? 57.588 5.196 3.234 1.00 41.41 89 PRO A C 1
ATOM 673 O O . PRO A 1 89 ? 58.469 5.131 2.380 1.00 41.41 89 PRO A O 1
ATOM 676 N N . ALA A 1 90 ? 57.316 4.183 4.055 1.00 43.28 90 ALA A N 1
ATOM 677 C CA . ALA A 1 90 ? 57.765 2.823 3.794 1.00 43.28 90 ALA A CA 1
ATOM 678 C C . ALA A 1 90 ? 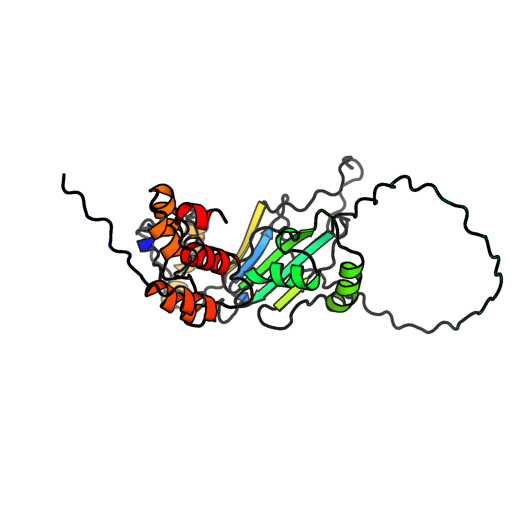56.755 2.155 2.851 1.00 43.28 90 ALA A C 1
ATOM 680 O O . ALA A 1 90 ? 55.554 2.115 3.128 1.00 43.28 90 ALA A O 1
ATOM 681 N N . SER A 1 91 ? 57.267 1.664 1.728 1.00 46.75 91 SER A N 1
ATOM 682 C CA . SER A 1 91 ? 56.593 0.843 0.729 1.00 46.75 91 SER A CA 1
ATOM 683 C C . SER A 1 91 ? 55.916 -0.358 1.389 1.00 46.75 91 SER A C 1
ATOM 685 O O . SER A 1 91 ? 56.562 -1.307 1.830 1.00 46.75 91 SER A O 1
ATOM 687 N N . ARG A 1 92 ? 54.586 -0.296 1.476 1.00 44.16 92 ARG A N 1
ATOM 688 C CA . ARG A 1 92 ? 53.751 -1.358 2.029 1.00 44.16 92 ARG A CA 1
ATOM 689 C C . ARG A 1 92 ? 53.228 -2.205 0.878 1.00 44.16 92 ARG A C 1
ATOM 691 O O . ARG A 1 92 ? 52.421 -1.742 0.076 1.00 44.16 92 ARG A O 1
ATOM 698 N N . THR A 1 93 ? 53.709 -3.438 0.813 1.00 40.31 93 THR A N 1
ATOM 699 C CA . THR A 1 93 ? 53.161 -4.526 0.006 1.00 40.31 93 THR A CA 1
ATOM 700 C C . THR A 1 93 ? 51.646 -4.570 0.217 1.00 40.31 93 THR A C 1
ATOM 702 O O . THR A 1 93 ? 51.182 -4.746 1.345 1.00 40.31 93 THR A O 1
ATOM 705 N N . GLN A 1 94 ? 50.872 -4.331 -0.846 1.00 42.41 94 GLN A N 1
ATOM 706 C CA . GLN A 1 94 ? 49.413 -4.421 -0.831 1.00 42.41 94 GLN A CA 1
ATOM 707 C C . GLN A 1 94 ? 49.000 -5.890 -0.717 1.00 42.41 94 GLN A C 1
ATOM 709 O O . GLN A 1 94 ? 48.651 -6.543 -1.695 1.00 42.41 94 GLN A O 1
ATOM 714 N N . THR A 1 95 ? 49.004 -6.416 0.500 1.00 45.25 95 THR A N 1
ATOM 715 C CA . THR A 1 95 ? 48.058 -7.470 0.852 1.00 45.25 95 THR A CA 1
ATOM 716 C C . THR A 1 95 ? 46.695 -6.785 0.893 1.00 45.25 95 THR A C 1
ATOM 718 O O . THR A 1 95 ? 46.518 -5.850 1.676 1.00 45.25 95 THR A O 1
ATOM 721 N N . GLN A 1 96 ? 45.763 -7.172 0.017 1.00 43.97 96 GLN A N 1
ATOM 722 C CA . GLN A 1 96 ? 44.381 -6.682 0.034 1.00 43.97 96 GLN A CA 1
ATOM 723 C C . GLN A 1 96 ? 43.771 -7.000 1.404 1.00 43.97 96 GLN A C 1
ATOM 725 O O . GLN A 1 96 ? 43.286 -8.101 1.653 1.00 43.97 96 GLN A O 1
ATOM 730 N N . ALA A 1 97 ? 43.865 -6.047 2.330 1.00 46.34 97 ALA A N 1
ATOM 731 C CA . ALA A 1 97 ? 43.215 -6.136 3.620 1.00 46.34 97 ALA A CA 1
ATOM 732 C C . ALA A 1 97 ? 41.709 -6.139 3.357 1.00 46.34 97 ALA A C 1
ATOM 734 O O . ALA A 1 97 ? 41.184 -5.211 2.737 1.00 46.34 97 ALA A O 1
ATOM 735 N N . ALA A 1 98 ? 41.032 -7.203 3.789 1.00 48.12 98 ALA A N 1
ATOM 736 C CA . ALA A 1 98 ? 39.584 -7.300 3.723 1.00 48.12 98 ALA A CA 1
ATOM 737 C C . ALA A 1 98 ? 38.975 -6.038 4.350 1.00 48.12 98 ALA A C 1
ATOM 739 O O . ALA A 1 98 ? 39.238 -5.727 5.514 1.00 48.12 98 ALA A O 1
ATOM 740 N N . VAL A 1 99 ? 38.202 -5.289 3.560 1.00 58.72 99 VAL A N 1
ATOM 741 C CA . VAL A 1 99 ? 37.483 -4.108 4.042 1.00 58.72 99 VAL A CA 1
ATOM 742 C C . VAL A 1 99 ? 36.603 -4.567 5.210 1.00 58.72 99 VAL A C 1
ATOM 744 O O . VAL A 1 99 ? 35.810 -5.495 5.021 1.00 58.72 99 VAL A O 1
ATOM 747 N N . PRO A 1 100 ? 36.742 -3.986 6.416 1.00 63.31 100 PRO A N 1
ATOM 748 C CA . PRO A 1 100 ? 35.951 -4.405 7.561 1.00 63.31 100 PRO A CA 1
ATOM 749 C C . PRO A 1 100 ? 34.465 -4.253 7.230 1.00 63.31 100 PRO A C 1
ATOM 751 O O . PRO A 1 100 ? 34.025 -3.204 6.752 1.00 63.31 100 PRO A O 1
ATOM 754 N N . ALA A 1 101 ? 33.701 -5.324 7.449 1.00 67.69 101 ALA A N 1
ATOM 755 C CA . ALA A 1 101 ? 32.269 -5.331 7.198 1.00 67.69 101 ALA A CA 1
ATOM 756 C C . ALA A 1 101 ? 31.602 -4.219 8.021 1.00 67.69 101 ALA A C 1
ATOM 758 O O . ALA A 1 101 ? 31.757 -4.155 9.242 1.00 67.69 101 ALA A O 1
ATOM 759 N N . ARG A 1 102 ? 30.878 -3.325 7.344 1.00 78.00 102 ARG A N 1
ATOM 760 C CA . ARG A 1 102 ? 30.144 -2.239 8.000 1.00 78.00 102 ARG A CA 1
ATOM 761 C C . ARG A 1 102 ? 28.996 -2.835 8.823 1.00 78.00 102 ARG A C 1
ATOM 763 O O . ARG A 1 102 ? 28.346 -3.772 8.349 1.00 78.00 102 ARG A O 1
ATOM 770 N N . PRO A 1 103 ? 28.724 -2.317 10.033 1.00 79.94 103 PRO A N 1
ATOM 771 C CA . PRO A 1 103 ? 27.620 -2.816 10.837 1.00 79.94 103 PRO A CA 1
ATOM 772 C C . PRO A 1 103 ? 26.285 -2.524 10.137 1.00 79.94 103 PRO A C 1
ATOM 774 O O . PRO A 1 103 ? 26.153 -1.477 9.497 1.00 79.94 103 PRO A O 1
ATOM 777 N N . PRO A 1 104 ? 25.284 -3.414 10.253 1.00 84.06 104 PRO A N 1
ATOM 778 C CA . PRO A 1 104 ? 23.964 -3.174 9.689 1.00 84.06 104 PRO A CA 1
ATOM 779 C C . PRO A 1 104 ? 23.352 -1.905 10.287 1.00 84.06 104 PRO A C 1
ATOM 781 O O . PRO A 1 104 ? 23.458 -1.652 11.487 1.00 84.06 104 PRO A O 1
ATOM 784 N N . TRP A 1 105 ? 22.680 -1.126 9.446 1.00 85.81 105 TRP A N 1
ATOM 785 C CA . TRP A 1 105 ? 21.935 0.055 9.872 1.00 85.81 105 TRP A CA 1
ATOM 786 C C . TRP A 1 105 ? 20.448 -0.270 9.951 1.00 85.81 105 TRP A C 1
ATOM 788 O O . TRP A 1 105 ? 19.940 -1.024 9.118 1.00 85.81 105 TRP A O 1
ATOM 798 N N . ALA A 1 106 ? 19.746 0.291 10.929 1.00 87.19 106 ALA A N 1
ATOM 799 C CA . ALA A 1 106 ? 18.311 0.118 11.077 1.00 87.19 106 ALA A CA 1
ATOM 800 C C . ALA A 1 106 ? 17.651 1.349 11.698 1.00 87.19 106 ALA A C 1
ATOM 802 O O . ALA A 1 106 ? 18.273 2.065 12.484 1.00 87.19 106 ALA A O 1
ATOM 803 N N . ALA A 1 107 ? 16.384 1.570 11.359 1.00 87.88 107 ALA A N 1
ATOM 804 C CA . ALA A 1 107 ? 15.604 2.693 11.856 1.00 87.88 107 ALA A CA 1
ATOM 805 C C . ALA A 1 107 ? 14.098 2.402 11.845 1.00 87.88 107 ALA A C 1
ATOM 807 O O . ALA A 1 107 ? 13.621 1.464 11.201 1.00 87.88 107 ALA A O 1
ATOM 808 N N . THR A 1 108 ? 13.350 3.257 12.540 1.00 90.50 108 THR A N 1
ATOM 809 C CA . THR A 1 108 ? 11.889 3.324 12.420 1.00 90.50 108 THR A CA 1
ATOM 810 C C . THR A 1 108 ? 11.538 4.321 11.325 1.00 90.50 108 THR A C 1
ATOM 812 O O . THR A 1 108 ? 11.979 5.466 11.383 1.00 90.50 108 THR A O 1
ATOM 815 N N . LEU A 1 109 ? 10.741 3.905 10.345 1.00 92.38 109 LEU A N 1
ATOM 816 C CA . LEU A 1 109 ? 10.232 4.764 9.284 1.00 92.38 109 LEU A CA 1
ATOM 817 C C . LEU A 1 109 ? 8.753 5.059 9.527 1.00 92.38 109 LEU A C 1
ATOM 819 O O . LEU A 1 109 ? 7.927 4.146 9.567 1.00 92.38 109 LEU A O 1
ATOM 823 N N . TYR A 1 110 ? 8.438 6.339 9.647 1.00 94.19 110 TYR A N 1
ATOM 824 C CA . TYR A 1 110 ? 7.087 6.874 9.678 1.00 94.19 110 TYR A CA 1
ATOM 825 C C . TYR A 1 110 ? 6.758 7.486 8.320 1.00 94.19 110 TYR A C 1
ATOM 827 O O . TYR A 1 110 ? 7.575 8.208 7.747 1.00 94.19 110 TYR A O 1
ATOM 835 N N . ALA A 1 111 ? 5.556 7.223 7.824 1.00 95.12 111 ALA A N 1
ATOM 836 C CA . ALA A 1 111 ? 5.032 7.830 6.612 1.00 95.12 111 ALA A CA 1
ATOM 837 C C . ALA A 1 111 ? 3.560 8.194 6.802 1.00 95.12 111 ALA A C 1
ATOM 839 O O . ALA A 1 111 ? 2.784 7.360 7.264 1.00 95.12 111 ALA A O 1
ATOM 840 N N . GLN A 1 112 ? 3.170 9.401 6.408 1.00 95.12 112 GLN A N 1
ATOM 841 C CA . GLN A 1 112 ? 1.787 9.871 6.436 1.00 95.12 112 GLN A CA 1
ATOM 842 C C . GLN A 1 112 ? 1.442 10.541 5.114 1.00 95.12 112 GLN A C 1
ATOM 844 O O . GLN A 1 112 ? 2.101 11.507 4.745 1.00 95.12 112 GLN A O 1
ATOM 849 N N . GLY A 1 113 ? 0.384 10.099 4.436 1.00 93.12 113 GLY A N 1
ATOM 850 C CA . GLY A 1 113 ? 0.007 10.736 3.177 1.00 93.12 113 GLY A CA 1
ATOM 851 C C . GLY A 1 113 ? -0.897 9.923 2.266 1.00 93.12 113 GLY A C 1
ATOM 852 O O . GLY A 1 113 ? -1.453 8.914 2.694 1.00 93.12 113 GLY A O 1
ATOM 853 N N . GLN A 1 114 ? -0.997 10.337 0.998 1.00 87.25 114 GLN A N 1
ATOM 854 C CA . GLN A 1 114 ? -1.670 9.557 -0.054 1.00 87.25 114 GLN A CA 1
ATOM 855 C C . GLN A 1 114 ? -0.879 8.315 -0.462 1.00 87.25 114 GLN A C 1
ATOM 857 O O . GLN A 1 114 ? -1.451 7.298 -0.845 1.00 87.25 114 GLN A O 1
ATOM 862 N N . ARG A 1 115 ? 0.450 8.420 -0.400 1.00 87.25 115 ARG A N 1
ATOM 863 C CA . ARG A 1 115 ? 1.406 7.448 -0.939 1.00 87.25 115 ARG A CA 1
ATOM 864 C C . ARG A 1 115 ? 2.393 6.953 0.128 1.00 87.25 115 ARG A C 1
ATOM 866 O O . ARG A 1 115 ? 3.600 7.047 -0.082 1.00 87.25 115 ARG A O 1
ATOM 873 N N . PRO A 1 116 ? 1.972 6.437 1.299 1.00 86.19 116 PRO A N 1
ATOM 874 C CA . PRO A 1 116 ? 2.938 5.981 2.306 1.00 86.19 116 PRO A CA 1
ATOM 875 C C . PRO A 1 116 ? 3.848 4.842 1.795 1.00 86.19 116 PRO A C 1
ATOM 877 O O . PRO A 1 116 ? 4.930 4.614 2.341 1.00 86.19 116 PRO A O 1
ATOM 880 N N . ASP A 1 117 ? 3.471 4.182 0.696 1.00 84.81 117 ASP A N 1
ATOM 881 C CA . ASP A 1 117 ? 4.259 3.182 -0.018 1.00 84.81 117 ASP A CA 1
ATOM 882 C C . ASP A 1 117 ? 5.607 3.688 -0.557 1.00 84.81 117 ASP A C 1
ATOM 884 O O . ASP A 1 117 ? 6.583 2.930 -0.573 1.00 84.81 117 ASP A O 1
ATOM 888 N N . ILE A 1 118 ? 5.709 4.969 -0.939 1.00 88.94 118 ILE A N 1
ATOM 889 C CA . ILE A 1 118 ? 6.952 5.514 -1.514 1.00 88.94 118 ILE A CA 1
ATOM 890 C C . ILE A 1 118 ? 7.997 5.894 -0.472 1.00 88.94 118 ILE A C 1
ATOM 892 O O . ILE A 1 118 ? 9.132 6.192 -0.842 1.00 88.94 118 ILE A O 1
ATOM 896 N N . ALA A 1 119 ? 7.665 5.853 0.820 1.00 91.50 119 ALA A N 1
ATOM 897 C CA . ALA A 1 119 ? 8.563 6.304 1.879 1.00 91.50 119 ALA A CA 1
ATOM 898 C C . ALA A 1 119 ? 9.913 5.570 1.873 1.00 91.50 119 ALA A C 1
ATOM 900 O O . ALA A 1 119 ? 10.953 6.175 2.118 1.00 91.50 119 ALA A O 1
ATOM 901 N N . ARG A 1 120 ? 9.933 4.276 1.516 1.00 91.38 120 ARG A N 1
ATOM 902 C CA . ARG A 1 120 ? 11.185 3.509 1.371 1.00 91.38 120 ARG A CA 1
ATOM 903 C C . ARG A 1 120 ? 12.046 3.984 0.206 1.00 91.38 120 ARG A C 1
ATOM 905 O O . ARG A 1 120 ? 13.266 3.951 0.319 1.00 91.38 120 ARG A O 1
ATOM 912 N N . ARG A 1 121 ? 11.430 4.407 -0.900 1.00 90.31 121 ARG A N 1
ATOM 913 C CA . ARG A 1 121 ? 12.142 4.968 -2.054 1.00 90.31 121 ARG A CA 1
ATOM 914 C C . ARG A 1 121 ? 12.734 6.330 -1.702 1.00 90.31 121 ARG A C 1
ATOM 916 O O . ARG A 1 121 ? 13.901 6.561 -1.990 1.00 90.31 121 ARG A O 1
ATOM 923 N N . LEU A 1 122 ? 11.965 7.178 -1.014 1.00 89.88 122 LEU A N 1
ATOM 924 C CA . LEU A 1 122 ? 12.446 8.469 -0.508 1.00 89.88 122 LEU A CA 1
ATOM 925 C C . LEU A 1 122 ? 13.618 8.285 0.464 1.00 89.88 122 LEU A C 1
ATOM 927 O O . LEU A 1 122 ? 14.647 8.937 0.316 1.00 89.88 122 LEU A O 1
ATOM 931 N N . LEU A 1 123 ? 13.509 7.328 1.392 1.00 89.50 123 LEU A N 1
ATOM 932 C CA . LEU A 1 123 ? 14.606 6.959 2.284 1.00 89.50 123 LEU A CA 1
ATOM 933 C C . LEU A 1 123 ? 15.831 6.459 1.506 1.00 89.50 123 LEU A C 1
ATOM 935 O O . LEU A 1 123 ? 16.936 6.913 1.770 1.00 89.50 123 LEU A O 1
ATOM 939 N N . ALA A 1 124 ? 15.660 5.544 0.550 1.00 90.00 124 ALA A N 1
ATOM 940 C CA . ALA A 1 124 ? 16.768 5.019 -0.248 1.00 90.00 124 ALA A CA 1
ATOM 941 C C . ALA A 1 124 ? 17.497 6.128 -1.026 1.00 90.00 124 ALA A C 1
ATOM 943 O O . ALA A 1 124 ? 18.725 6.168 -1.023 1.00 90.00 124 ALA A O 1
ATOM 944 N N . SER A 1 125 ? 16.739 7.064 -1.606 1.00 88.81 125 SER A N 1
ATOM 945 C CA . SER A 1 125 ? 17.274 8.244 -2.288 1.00 88.81 125 SER A CA 1
ATOM 946 C C . SER A 1 125 ? 18.057 9.148 -1.335 1.00 88.81 125 SER A C 1
ATOM 948 O O . SER A 1 125 ? 19.181 9.527 -1.649 1.00 88.81 125 SER A O 1
ATOM 950 N N . ALA A 1 126 ? 17.507 9.456 -0.155 1.00 86.12 126 ALA A N 1
ATOM 951 C CA . ALA A 1 126 ? 18.188 10.268 0.858 1.00 86.12 126 ALA A CA 1
ATOM 952 C C . ALA A 1 126 ? 19.476 9.600 1.369 1.00 86.12 126 ALA A C 1
ATOM 954 O O . ALA A 1 126 ? 20.471 10.264 1.643 1.00 86.12 126 ALA A O 1
ATOM 955 N N . LEU A 1 127 ? 19.469 8.268 1.451 1.00 86.19 127 LEU A N 1
ATOM 956 C CA . LEU A 1 127 ? 20.621 7.452 1.817 1.00 86.19 127 LEU A CA 1
ATOM 957 C C . LEU A 1 127 ? 21.610 7.234 0.667 1.00 86.19 127 LEU A C 1
ATOM 959 O O . LEU A 1 127 ? 22.666 6.660 0.910 1.00 86.19 127 LEU A O 1
ATOM 963 N N . GLN A 1 128 ? 21.287 7.628 -0.567 1.00 88.38 128 GLN A N 1
ATOM 964 C CA . GLN A 1 128 ? 22.086 7.325 -1.761 1.00 88.38 128 GLN A CA 1
ATOM 965 C C . GLN A 1 128 ? 22.393 5.822 -1.907 1.00 88.38 128 GLN A C 1
ATOM 967 O O . GLN A 1 128 ? 23.488 5.417 -2.293 1.00 88.38 128 GLN A O 1
ATOM 972 N N . VAL A 1 129 ? 21.422 4.967 -1.574 1.00 88.12 129 VAL A N 1
ATOM 973 C CA . VAL A 1 129 ? 21.526 3.511 -1.744 1.00 88.12 129 VAL A CA 1
ATOM 974 C C . VAL A 1 129 ? 20.433 3.007 -2.684 1.00 88.12 129 VAL A C 1
ATOM 976 O O . VAL A 1 129 ? 19.354 3.597 -2.747 1.00 88.12 129 VAL A O 1
ATOM 979 N N . PRO A 1 130 ? 20.646 1.879 -3.385 1.00 88.94 130 PRO A N 1
ATOM 980 C CA . PRO A 1 130 ? 19.580 1.252 -4.155 1.00 88.94 130 PRO A CA 1
ATOM 981 C C . PRO A 1 130 ? 18.367 0.939 -3.271 1.00 88.94 130 PRO A C 1
ATOM 983 O O . PRO A 1 130 ? 18.522 0.469 -2.141 1.00 88.94 130 PRO A O 1
ATOM 986 N N . GLN A 1 131 ? 17.148 1.104 -3.792 1.00 88.88 131 GLN A N 1
ATOM 987 C CA . GLN A 1 131 ? 15.921 0.774 -3.049 1.00 88.88 131 GLN A CA 1
ATOM 988 C C . GLN A 1 131 ? 15.904 -0.685 -2.556 1.00 88.88 131 GLN A C 1
ATOM 990 O O . GLN A 1 131 ? 15.377 -0.973 -1.480 1.00 88.88 131 GLN A O 1
ATOM 995 N N . SER A 1 132 ? 16.523 -1.601 -3.307 1.00 87.31 132 SER A N 1
ATOM 996 C CA . SER A 1 132 ? 16.683 -3.014 -2.939 1.00 87.31 132 SER A CA 1
ATOM 997 C C . SER A 1 132 ? 17.573 -3.235 -1.709 1.00 87.31 132 SER A C 1
ATOM 999 O O . SER A 1 132 ? 17.445 -4.263 -1.041 1.00 87.31 132 SER A O 1
ATOM 1001 N N . ALA A 1 133 ? 18.445 -2.279 -1.371 1.00 88.75 133 ALA A N 1
ATOM 1002 C CA . ALA A 1 133 ? 19.295 -2.335 -0.185 1.00 88.75 133 ALA A CA 1
ATOM 1003 C C . ALA A 1 133 ? 18.529 -2.001 1.106 1.00 88.75 133 ALA A C 1
ATOM 1005 O O . ALA A 1 133 ? 18.886 -2.503 2.174 1.00 88.75 133 ALA A O 1
ATOM 1006 N N . VAL A 1 134 ? 17.466 -1.192 1.014 1.00 90.38 134 VAL A N 1
ATOM 1007 C CA . VAL A 1 134 ? 16.591 -0.844 2.142 1.00 90.38 134 VAL A CA 1
ATOM 1008 C C . VAL A 1 134 ? 15.532 -1.925 2.299 1.00 90.38 134 VAL A C 1
ATOM 1010 O O . VAL A 1 134 ? 14.538 -1.952 1.577 1.00 90.38 134 VAL A O 1
ATOM 1013 N N . GLN A 1 135 ? 15.716 -2.820 3.260 1.00 90.06 135 GLN A N 1
ATOM 1014 C CA . GLN A 1 135 ? 14.767 -3.882 3.576 1.00 90.06 135 GLN A CA 1
ATOM 1015 C C . GLN A 1 135 ? 13.746 -3.403 4.612 1.00 90.06 135 GLN A C 1
ATOM 1017 O O . GLN A 1 135 ? 14.096 -2.711 5.560 1.00 90.06 135 GLN A O 1
ATOM 1022 N N . GLY A 1 136 ? 12.495 -3.819 4.462 1.00 86.56 136 GLY A N 1
ATOM 1023 C CA . GLY A 1 136 ? 11.397 -3.583 5.403 1.00 86.56 136 GLY A CA 1
ATOM 1024 C C . GLY A 1 136 ? 10.205 -4.443 4.994 1.00 86.56 136 GLY A C 1
ATOM 1025 O O . GLY A 1 136 ? 10.187 -4.951 3.864 1.00 86.56 136 GLY A O 1
ATOM 1026 N N . ARG A 1 137 ? 9.224 -4.643 5.880 1.00 81.69 137 ARG A N 1
ATOM 1027 C CA . ARG A 1 137 ? 7.959 -5.258 5.450 1.00 81.69 137 ARG A CA 1
ATOM 1028 C C . ARG A 1 137 ? 7.164 -4.248 4.614 1.00 81.69 137 ARG A C 1
ATOM 1030 O O . ARG A 1 137 ? 7.506 -3.069 4.555 1.00 81.69 137 ARG A O 1
ATOM 1037 N N . GLY A 1 138 ? 6.201 -4.745 3.837 1.00 75.50 138 GLY A N 1
ATOM 1038 C CA . GLY A 1 138 ? 5.449 -3.931 2.880 1.00 75.50 138 GLY A CA 1
ATOM 1039 C C . GLY A 1 138 ? 4.787 -2.736 3.561 1.00 75.50 138 GLY A C 1
ATOM 1040 O O . GLY A 1 138 ? 4.253 -2.875 4.657 1.00 75.50 138 GLY A O 1
ATOM 1041 N N . ALA A 1 139 ? 4.833 -1.571 2.918 1.00 76.12 139 ALA A N 1
ATOM 1042 C CA . ALA A 1 139 ? 4.216 -0.339 3.400 1.00 76.12 139 ALA A CA 1
ATOM 1043 C C . ALA A 1 139 ? 2.680 -0.383 3.267 1.00 76.12 139 ALA A C 1
ATOM 1045 O O . ALA A 1 139 ? 2.129 -1.318 2.687 1.00 76.12 139 ALA A O 1
ATOM 1046 N N . LEU A 1 140 ? 1.979 0.582 3.866 1.00 85.50 140 LEU A N 1
ATOM 1047 C CA . LEU A 1 140 ? 0.534 0.706 3.695 1.00 85.50 140 LEU A CA 1
ATOM 1048 C C . LEU A 1 140 ? 0.278 1.125 2.241 1.00 85.50 140 LEU A C 1
ATOM 1050 O O . LEU A 1 140 ? 0.888 2.078 1.766 1.00 85.50 140 LEU A O 1
ATOM 1054 N N . HIS A 1 141 ? -0.577 0.395 1.525 1.00 83.12 141 HIS A N 1
ATOM 1055 C CA . HIS A 1 141 ? -0.867 0.662 0.108 1.00 83.12 141 HIS A CA 1
ATOM 1056 C C . HIS A 1 141 ? -2.033 1.635 -0.105 1.00 83.12 141 HIS A C 1
ATOM 1058 O O . HIS A 1 141 ? -2.341 1.992 -1.238 1.00 83.12 141 HIS A O 1
ATOM 1064 N N . MET A 1 142 ? -2.676 2.058 0.981 1.00 86.31 142 MET A N 1
ATOM 1065 C CA . MET A 1 142 ? -3.745 3.049 0.987 1.00 86.31 142 MET A CA 1
ATOM 1066 C C . MET A 1 142 ? -3.251 4.363 1.597 1.00 86.31 142 MET A C 1
ATOM 1068 O O . MET A 1 142 ? -2.312 4.339 2.402 1.00 86.31 142 MET A O 1
ATOM 1072 N N . PRO A 1 143 ? -3.911 5.494 1.289 1.00 91.00 143 PRO A N 1
ATOM 1073 C CA . PRO A 1 143 ? -3.706 6.727 2.028 1.00 91.00 143 PRO A CA 1
ATOM 1074 C C . PRO A 1 143 ? -3.869 6.488 3.527 1.00 91.00 143 PRO A C 1
ATOM 1076 O O . PRO A 1 143 ? -4.815 5.814 3.948 1.00 91.00 143 PRO A O 1
ATOM 1079 N N . GLY A 1 144 ? -2.948 7.012 4.326 1.00 94.75 144 GLY A N 1
ATOM 1080 C CA . GLY A 1 144 ? -2.942 6.773 5.761 1.00 94.75 144 GLY A CA 1
ATOM 1081 C C . GLY A 1 144 ? -1.605 7.063 6.430 1.00 94.75 144 GLY A C 1
ATOM 1082 O O . GLY A 1 144 ? -0.729 7.715 5.857 1.00 94.75 144 GLY A O 1
ATOM 1083 N N . VAL A 1 145 ? -1.455 6.544 7.645 1.00 96.06 145 VAL A N 1
ATOM 1084 C CA . VAL A 1 145 ? -0.223 6.550 8.438 1.00 96.06 145 VAL A CA 1
ATOM 1085 C C . VAL A 1 145 ? 0.353 5.134 8.500 1.00 96.06 145 VAL A C 1
ATOM 1087 O O . VAL A 1 145 ? -0.348 4.180 8.832 1.00 96.06 145 VAL A O 1
ATOM 1090 N N . SER A 1 146 ? 1.647 4.986 8.227 1.00 95.50 146 SER A N 1
ATOM 1091 C CA . SER A 1 146 ? 2.380 3.727 8.366 1.00 95.50 146 SER A CA 1
ATOM 1092 C C . SER A 1 146 ? 3.631 3.926 9.211 1.00 95.50 146 SER A C 1
ATOM 1094 O O . SER A 1 146 ? 4.443 4.803 8.923 1.00 95.50 146 SER A O 1
ATOM 1096 N N . VAL A 1 147 ? 3.824 3.054 10.199 1.00 94.31 147 VAL A N 1
ATOM 1097 C CA . VAL A 1 147 ? 5.041 2.976 11.015 1.00 94.31 147 VAL A CA 1
ATOM 1098 C C . VAL A 1 147 ? 5.647 1.590 10.867 1.00 94.31 147 VAL A C 1
ATOM 1100 O O . VAL A 1 147 ? 5.015 0.589 11.209 1.00 94.31 147 VAL A O 1
ATOM 1103 N N . GLN A 1 148 ? 6.861 1.529 10.326 1.00 93.12 148 GLN A N 1
ATOM 1104 C CA . GLN A 1 148 ? 7.519 0.273 9.969 1.00 93.12 148 GLN A CA 1
ATOM 1105 C C . GLN A 1 148 ? 9.007 0.281 10.294 1.00 93.12 148 GLN A C 1
ATOM 1107 O O . GLN A 1 148 ? 9.648 1.333 10.324 1.00 93.12 148 GLN A O 1
ATOM 1112 N N . PHE A 1 149 ? 9.570 -0.903 10.500 1.00 91.56 149 PHE A N 1
ATOM 1113 C CA . PHE A 1 149 ? 10.999 -1.068 10.691 1.00 91.56 149 PHE A CA 1
ATOM 1114 C C . PHE A 1 149 ? 11.708 -1.222 9.344 1.00 91.56 149 PHE A C 1
ATOM 1116 O O . PHE A 1 149 ? 11.284 -1.990 8.474 1.00 91.56 149 PHE A O 1
ATOM 1123 N N . VAL A 1 150 ? 12.826 -0.519 9.181 1.00 91.31 150 VAL A N 1
ATOM 1124 C CA . VAL A 1 150 ? 13.676 -0.608 7.990 1.00 91.31 150 VAL A CA 1
ATOM 1125 C C . VAL A 1 150 ? 15.119 -0.911 8.366 1.00 91.31 150 VAL A C 1
ATOM 1127 O O . VAL A 1 150 ? 15.609 -0.473 9.405 1.00 91.31 150 VAL A O 1
ATOM 1130 N N . LYS A 1 151 ? 15.818 -1.656 7.506 1.00 90.69 151 LYS A N 1
ATOM 1131 C CA . LYS A 1 151 ? 17.225 -2.029 7.688 1.00 90.69 151 LYS A CA 1
ATOM 1132 C C . LYS A 1 151 ?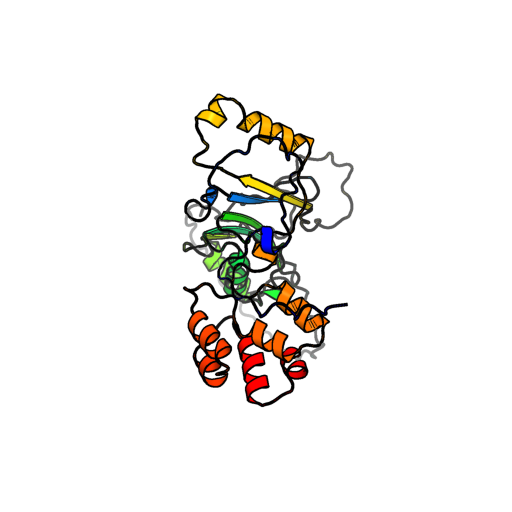 18.018 -1.987 6.387 1.00 90.69 151 LYS A C 1
ATOM 1134 O O . LYS A 1 151 ? 17.500 -2.316 5.325 1.00 90.69 151 LYS A O 1
ATOM 1139 N N . VAL A 1 152 ? 19.305 -1.681 6.499 1.00 87.75 152 VAL A N 1
ATOM 1140 C CA . VAL A 1 152 ? 20.313 -1.822 5.445 1.00 87.75 152 VAL A CA 1
ATOM 1141 C C . VAL A 1 152 ? 21.363 -2.822 5.947 1.00 87.75 152 VAL A C 1
ATOM 1143 O O . VAL A 1 152 ? 22.230 -2.457 6.745 1.00 87.75 152 VAL A O 1
ATOM 1146 N N . PRO A 1 153 ? 21.290 -4.108 5.539 1.00 81.06 153 PRO A N 1
ATOM 1147 C CA . PRO A 1 153 ? 22.093 -5.177 6.145 1.00 81.06 153 PRO A CA 1
ATOM 1148 C C . PRO A 1 153 ? 23.602 -5.017 5.977 1.00 81.06 153 PRO A C 1
ATOM 1150 O O . PRO A 1 153 ? 24.361 -5.460 6.829 1.00 81.06 153 PRO A O 1
ATOM 1153 N N . ARG A 1 154 ? 24.037 -4.390 4.879 1.00 83.81 154 ARG A N 1
ATOM 1154 C CA . ARG A 1 154 ? 25.457 -4.135 4.588 1.00 83.81 154 ARG A CA 1
ATOM 1155 C C . ARG A 1 154 ? 25.974 -2.840 5.223 1.00 83.81 154 ARG A C 1
ATOM 1157 O O . ARG A 1 154 ? 27.064 -2.392 4.880 1.00 83.81 154 ARG A O 1
ATOM 1164 N N . GLY A 1 155 ? 25.182 -2.239 6.110 1.00 83.25 155 GLY A N 1
ATOM 1165 C CA . GLY A 1 155 ? 25.457 -0.932 6.681 1.00 83.25 155 GLY A CA 1
ATOM 1166 C C . GLY A 1 155 ? 25.316 0.199 5.674 1.00 83.25 155 GLY A C 1
ATOM 1167 O O . GLY A 1 155 ? 25.053 -0.015 4.489 1.00 83.25 155 GLY A O 1
ATOM 1168 N N . LEU A 1 156 ? 25.485 1.419 6.171 1.00 83.75 156 LEU A N 1
ATOM 1169 C CA . LEU A 1 156 ? 25.473 2.612 5.339 1.00 83.75 156 LEU A CA 1
ATOM 1170 C C . LEU A 1 156 ? 26.886 3.014 4.921 1.00 83.75 156 LEU A C 1
ATOM 1172 O O . LEU A 1 156 ? 27.830 2.855 5.700 1.00 83.75 156 LEU A O 1
ATOM 1176 N N . PRO A 1 157 ? 27.045 3.548 3.707 1.00 83.00 157 PRO A N 1
ATOM 1177 C CA . PRO A 1 157 ? 28.247 4.272 3.346 1.00 83.00 157 PRO A CA 1
ATOM 1178 C C . PRO A 1 157 ? 28.523 5.491 4.245 1.00 83.00 157 PRO A C 1
ATOM 1180 O O . PRO A 1 157 ? 27.573 6.112 4.724 1.00 83.00 157 PRO A O 1
ATOM 1183 N N . PRO A 1 158 ? 29.801 5.839 4.503 1.00 79.88 158 PRO A N 1
ATOM 1184 C CA . PRO A 1 158 ? 30.169 7.040 5.253 1.00 79.88 158 PRO A CA 1
ATOM 1185 C C . PRO A 1 158 ? 29.535 8.315 4.687 1.00 79.88 158 PRO A C 1
ATOM 1187 O O . PRO A 1 158 ? 29.034 9.137 5.448 1.00 79.88 158 PRO A O 1
ATOM 1190 N N . GLU A 1 159 ? 29.491 8.440 3.361 1.00 81.94 159 GLU A N 1
ATOM 1191 C CA . GLU A 1 159 ? 28.837 9.537 2.649 1.00 81.94 159 GLU A CA 1
ATOM 1192 C C . GLU A 1 159 ? 27.333 9.615 2.957 1.00 81.94 159 GLU A C 1
ATOM 1194 O O . GLU A 1 159 ? 26.795 10.697 3.184 1.00 81.94 159 GLU A O 1
ATOM 1199 N N . SER A 1 160 ? 26.663 8.467 3.080 1.00 79.69 160 SER A N 1
ATOM 1200 C CA . SER A 1 160 ? 25.252 8.383 3.461 1.00 79.69 160 SER A CA 1
ATOM 1201 C C . SER A 1 160 ? 25.024 8.754 4.924 1.00 79.69 160 SER A C 1
ATOM 1203 O O . SER A 1 160 ? 24.002 9.352 5.241 1.00 79.69 160 SER A O 1
ATOM 1205 N N . LEU A 1 161 ? 25.954 8.418 5.826 1.00 73.69 161 LEU A N 1
ATOM 1206 C CA . LEU A 1 161 ? 25.887 8.845 7.230 1.00 73.69 161 LEU A CA 1
ATOM 1207 C C . LEU A 1 161 ? 26.028 10.366 7.353 1.00 73.69 161 LEU A C 1
ATOM 1209 O O . LEU A 1 161 ? 25.269 10.979 8.095 1.00 73.69 161 LEU A O 1
ATOM 1213 N N . GLN A 1 162 ? 26.920 10.984 6.577 1.00 71.62 162 GLN A N 1
ATOM 1214 C CA . GLN A 1 162 ? 27.046 12.445 6.524 1.00 71.62 162 GLN A CA 1
ATOM 1215 C C . GLN A 1 162 ? 25.808 13.111 5.905 1.00 71.62 162 GLN A C 1
ATOM 1217 O O . GLN A 1 162 ? 25.323 14.115 6.423 1.00 71.62 162 GLN A O 1
ATOM 1222 N N . ALA A 1 163 ? 25.243 12.535 4.837 1.00 68.25 163 ALA A N 1
ATOM 1223 C CA . ALA A 1 163 ? 23.983 13.010 4.260 1.00 68.25 163 ALA A CA 1
ATOM 1224 C C . ALA A 1 163 ? 22.828 12.927 5.277 1.00 68.25 163 ALA A C 1
ATOM 1226 O O . ALA A 1 163 ? 22.032 13.860 5.410 1.00 68.25 163 ALA A O 1
ATOM 1227 N N . LEU A 1 164 ? 22.781 11.842 6.059 1.00 68.19 164 LEU A N 1
ATOM 1228 C CA . LEU A 1 164 ? 21.840 11.686 7.166 1.00 68.19 164 LEU A CA 1
ATOM 1229 C C . LEU A 1 164 ? 22.066 12.712 8.277 1.00 68.19 164 LEU A C 1
ATOM 1231 O O . LEU A 1 164 ? 21.087 13.181 8.838 1.00 68.19 164 LEU A O 1
ATOM 1235 N N . GLU A 1 165 ? 23.297 13.101 8.604 1.00 66.69 165 GLU A N 1
ATOM 1236 C CA . GLU A 1 165 ? 23.549 14.132 9.624 1.00 66.69 165 GLU A CA 1
ATOM 1237 C C . GLU A 1 165 ? 22.975 15.505 9.240 1.00 66.69 165 GLU A C 1
ATOM 1239 O O . GLU A 1 165 ? 22.620 16.286 10.123 1.00 66.69 165 GLU A O 1
ATOM 1244 N N . GLY A 1 166 ? 22.844 15.801 7.944 1.00 64.38 166 GLY A N 1
ATOM 1245 C CA . GLY A 1 166 ? 22.159 17.000 7.456 1.00 64.38 166 GLY A CA 1
ATOM 1246 C C . GLY A 1 166 ? 20.635 16.871 7.516 1.00 64.38 166 GLY A C 1
ATOM 1247 O O . GLY A 1 166 ? 19.963 17.706 8.122 1.00 64.38 166 GLY A O 1
ATOM 1248 N N . SER A 1 167 ? 20.086 15.808 6.919 1.00 60.53 167 SER A N 1
ATOM 1249 C CA . SER A 1 167 ? 18.634 15.620 6.765 1.00 60.53 167 SER A CA 1
ATOM 1250 C C . SER A 1 167 ? 17.924 15.080 8.016 1.00 60.53 167 SER A C 1
ATOM 1252 O O . SER A 1 167 ? 16.757 15.385 8.232 1.00 60.53 167 SER A O 1
ATOM 1254 N N . LEU A 1 168 ? 18.598 14.307 8.874 1.00 60.44 168 LEU A N 1
ATOM 1255 C CA . LEU A 1 168 ? 18.028 13.753 10.112 1.00 60.44 168 LEU A CA 1
ATOM 1256 C C . LEU A 1 168 ? 18.202 14.644 11.338 1.00 60.44 168 LEU A C 1
ATOM 1258 O O . LEU A 1 168 ? 17.691 14.283 12.395 1.00 60.44 168 LEU A O 1
ATOM 1262 N N . ARG A 1 169 ? 18.843 15.816 11.241 1.00 60.22 169 ARG A N 1
ATOM 1263 C CA . ARG A 1 169 ? 18.838 16.777 12.363 1.00 60.22 169 ARG A CA 1
ATOM 1264 C C . ARG A 1 169 ? 17.422 17.128 12.814 1.00 60.22 169 ARG A C 1
ATOM 1266 O O . ARG A 1 169 ? 17.227 17.393 13.992 1.00 60.22 169 ARG A O 1
ATOM 1273 N N . SER A 1 170 ? 16.453 17.101 11.899 1.00 69.75 170 SER A N 1
ATOM 1274 C CA . SER A 1 170 ? 15.022 17.246 12.187 1.00 69.75 170 SER A CA 1
ATOM 1275 C C . SER A 1 170 ? 14.280 15.908 12.315 1.00 69.75 170 SER A C 1
ATOM 1277 O O . SER A 1 170 ? 13.126 15.899 12.730 1.00 69.75 170 SER A O 1
ATOM 1279 N N . GLY A 1 171 ? 14.896 14.792 11.909 1.00 74.25 171 GLY A N 1
ATOM 1280 C CA . GLY A 1 171 ? 14.251 13.490 11.710 1.00 74.25 171 GLY A CA 1
ATOM 1281 C C . GLY A 1 171 ? 13.202 13.455 10.589 1.00 74.25 171 GLY A C 1
ATOM 1282 O O . GLY A 1 171 ? 12.531 12.436 10.434 1.00 74.25 171 GLY A O 1
ATOM 1283 N N . LEU A 1 172 ? 13.051 14.526 9.800 1.00 84.88 172 LEU A N 1
ATOM 1284 C CA . LEU A 1 172 ? 12.104 14.627 8.686 1.00 84.88 172 LEU A CA 1
ATOM 1285 C C . LEU A 1 172 ? 12.842 14.488 7.351 1.00 84.88 172 LEU A C 1
ATOM 1287 O O . LEU A 1 172 ? 13.699 15.300 7.019 1.00 84.88 172 LEU A O 1
ATOM 1291 N N . LEU A 1 173 ? 12.481 13.473 6.567 1.00 84.94 173 LEU A N 1
ATOM 1292 C CA . LEU A 1 173 ? 12.978 13.289 5.200 1.00 84.94 173 LEU A CA 1
ATOM 1293 C C . LEU A 1 173 ? 12.166 14.073 4.171 1.00 84.94 173 LEU A C 1
ATOM 1295 O O . LEU A 1 173 ? 12.702 14.498 3.153 1.00 84.94 173 LEU A O 1
ATOM 1299 N N . SER A 1 174 ? 10.865 14.216 4.410 1.00 84.50 174 SER A N 1
ATOM 1300 C CA . SER A 1 1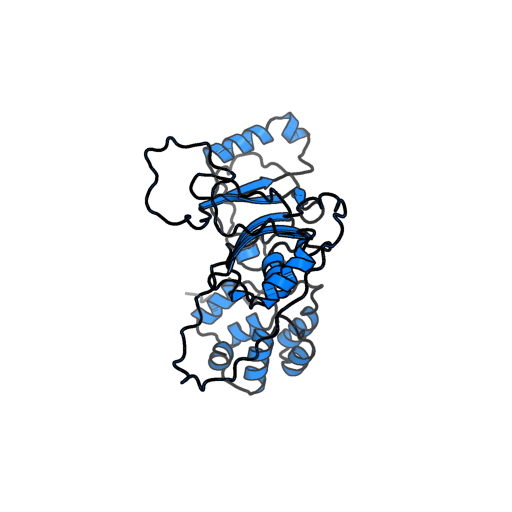74 ? 9.977 15.010 3.570 1.00 84.50 174 SER A CA 1
ATOM 1301 C C . SER A 1 174 ? 8.890 15.635 4.427 1.00 84.50 174 SER A C 1
ATOM 1303 O O . SER A 1 174 ? 8.292 14.960 5.267 1.00 84.50 174 SER A O 1
ATOM 1305 N N . ASP A 1 175 ? 8.650 16.921 4.205 1.00 82.50 175 ASP A N 1
ATOM 1306 C CA . ASP A 1 175 ? 7.556 17.708 4.772 1.00 82.50 175 ASP A CA 1
ATOM 1307 C C . ASP A 1 175 ? 6.364 17.837 3.805 1.00 82.50 175 ASP A C 1
ATOM 1309 O O . ASP A 1 175 ? 5.327 18.397 4.160 1.00 82.50 175 ASP A O 1
ATOM 1313 N N . ARG A 1 176 ? 6.497 17.296 2.588 1.00 84.44 176 ARG A N 1
ATOM 1314 C CA . ARG A 1 176 ? 5.452 17.238 1.558 1.00 84.44 176 ARG A CA 1
ATOM 1315 C C . ARG A 1 176 ? 4.831 15.856 1.528 1.00 84.44 176 ARG A C 1
ATOM 1317 O O . ARG A 1 176 ? 5.429 14.919 2.018 1.00 84.44 176 ARG A O 1
ATOM 1324 N N . ASP A 1 177 ? 3.646 15.723 0.944 1.00 83.00 177 ASP A N 1
ATOM 1325 C CA . ASP A 1 177 ? 2.940 14.441 0.863 1.00 83.00 177 ASP A CA 1
ATOM 1326 C C . ASP A 1 177 ? 3.745 13.366 0.081 1.00 83.00 177 ASP A C 1
ATOM 1328 O O . ASP A 1 177 ? 4.070 13.595 -1.089 1.00 83.00 177 ASP A O 1
ATOM 1332 N N . PRO A 1 178 ? 4.050 12.190 0.675 1.00 87.50 178 PRO A N 1
ATOM 1333 C CA . PRO A 1 178 ? 3.806 11.816 2.068 1.00 87.50 178 PRO A CA 1
ATOM 1334 C C . PRO A 1 178 ? 4.853 12.413 3.013 1.00 87.50 178 PRO A C 1
ATOM 1336 O O . PRO A 1 178 ? 6.051 12.336 2.750 1.00 87.50 178 PRO A O 1
ATOM 1339 N N . ILE A 1 179 ? 4.409 12.919 4.164 1.00 90.94 179 ILE A N 1
ATOM 1340 C CA . ILE A 1 179 ? 5.315 13.317 5.241 1.00 90.94 179 ILE A CA 1
ATOM 1341 C C . ILE A 1 179 ? 6.076 12.066 5.667 1.00 90.94 179 ILE A C 1
ATOM 1343 O O . ILE A 1 179 ? 5.465 11.080 6.091 1.00 90.94 179 ILE A O 1
ATOM 1347 N N . VAL A 1 180 ? 7.402 12.099 5.557 1.00 91.12 180 VAL A N 1
ATOM 1348 C CA . VAL A 1 180 ? 8.265 10.974 5.923 1.00 91.12 180 VAL A CA 1
ATOM 1349 C C . VAL A 1 180 ? 9.190 11.401 7.040 1.00 91.12 180 VAL A C 1
ATOM 1351 O O . VAL A 1 180 ? 9.942 12.364 6.900 1.00 91.12 180 VAL A O 1
ATOM 1354 N N . ALA A 1 181 ? 9.177 10.634 8.123 1.00 90.31 181 ALA A N 1
ATOM 1355 C CA . ALA A 1 181 ? 10.076 10.823 9.244 1.00 90.31 181 ALA A CA 1
ATOM 1356 C C . ALA A 1 181 ? 10.844 9.536 9.537 1.00 90.31 181 ALA A C 1
ATOM 1358 O O . ALA A 1 181 ? 10.323 8.427 9.402 1.00 90.31 181 ALA A O 1
ATOM 1359 N N . VAL A 1 182 ? 12.094 9.687 9.949 1.00 87.88 182 VAL A N 1
ATOM 1360 C CA . VAL A 1 182 ? 12.957 8.586 10.361 1.00 87.88 182 VAL A CA 1
ATOM 1361 C C . VAL A 1 182 ? 13.291 8.799 11.821 1.00 87.88 182 VAL A C 1
ATOM 1363 O O . VAL A 1 182 ? 13.899 9.794 12.205 1.00 87.88 182 VAL A O 1
ATOM 1366 N N . GLY A 1 183 ? 12.864 7.849 12.641 1.00 81.88 183 GLY A N 1
ATOM 1367 C CA . GLY A 1 183 ? 13.230 7.818 14.044 1.00 81.88 183 GLY A CA 1
ATOM 1368 C C . GLY A 1 183 ? 14.678 7.437 14.224 1.00 81.88 183 GLY A C 1
ATOM 1369 O O . GLY A 1 183 ? 15.239 6.739 13.376 1.00 81.88 183 GLY A O 1
ATOM 1370 N N . GLY A 1 184 ? 15.242 7.873 15.354 1.00 67.75 184 GLY A N 1
ATOM 1371 C CA . GLY A 1 184 ? 16.635 7.627 15.714 1.00 67.75 184 GLY A CA 1
ATOM 1372 C C . GLY A 1 184 ? 17.074 6.222 15.308 1.00 67.75 184 GLY A C 1
ATOM 1373 O O . GLY A 1 184 ? 16.486 5.227 15.746 1.00 67.75 184 GLY A O 1
ATOM 1374 N N . ALA A 1 185 ? 18.073 6.166 14.422 1.00 53.09 185 ALA A N 1
ATOM 1375 C CA . ALA A 1 185 ? 18.656 4.925 13.952 1.00 53.09 185 ALA A CA 1
ATOM 1376 C C . ALA A 1 185 ? 19.135 4.155 15.176 1.00 53.09 185 ALA A C 1
ATOM 1378 O O . ALA A 1 185 ? 20.116 4.528 15.821 1.00 53.09 185 ALA A O 1
ATOM 1379 N N . THR A 1 186 ? 18.418 3.098 15.540 1.00 44.53 186 THR A N 1
ATOM 1380 C CA . THR A 1 186 ? 18.922 2.199 16.561 1.00 44.53 186 THR A CA 1
ATOM 1381 C C . THR A 1 186 ? 20.020 1.402 15.867 1.00 44.53 186 THR A C 1
ATOM 1383 O O . THR A 1 186 ? 19.770 0.346 15.289 1.00 44.53 186 THR A O 1
ATOM 1386 N N . LEU A 1 187 ? 21.259 1.910 15.911 1.00 41.91 187 LEU A N 1
ATOM 1387 C CA . LEU A 1 187 ? 22.408 1.019 16.045 1.00 41.91 187 LEU A CA 1
ATOM 1388 C C . LEU A 1 187 ? 22.030 0.112 17.209 1.00 41.91 187 LEU A C 1
ATOM 1390 O O . LEU A 1 187 ? 21.909 0.594 18.331 1.00 41.91 187 LEU A O 1
ATOM 1394 N N . LEU A 1 188 ? 21.667 -1.131 16.901 1.00 37.47 188 LEU A N 1
ATOM 1395 C CA . LEU A 1 188 ? 21.047 -2.081 17.814 1.00 37.47 188 LEU A CA 1
ATOM 1396 C C . LEU A 1 188 ? 21.662 -2.018 19.221 1.00 37.47 188 LEU A C 1
ATOM 1398 O O . LEU A 1 188 ? 22.672 -2.652 19.510 1.00 37.47 188 LEU A O 1
ATOM 1402 N N . ALA A 1 189 ? 20.989 -1.299 20.111 1.00 32.06 189 ALA A N 1
ATOM 1403 C CA . ALA A 1 189 ? 21.066 -1.471 21.544 1.00 32.06 189 ALA A CA 1
ATOM 1404 C C . ALA A 1 189 ? 19.609 -1.559 22.022 1.00 32.06 189 ALA A C 1
ATOM 1406 O O . ALA A 1 189 ? 18.969 -0.533 22.262 1.00 32.06 189 ALA A O 1
ATOM 1407 N N . PRO A 1 190 ? 19.032 -2.774 22.094 1.00 37.75 190 PRO A N 1
ATOM 1408 C CA . PRO A 1 190 ? 17.665 -3.007 22.549 1.00 37.75 190 PRO A CA 1
ATOM 1409 C C . PRO A 1 190 ? 17.591 -2.862 24.076 1.00 37.75 190 PRO A C 1
ATOM 1411 O O . PRO A 1 190 ? 17.277 -3.810 24.798 1.00 37.75 190 PRO A O 1
ATOM 1414 N N . THR A 1 191 ? 17.936 -1.682 24.588 1.00 37.72 191 THR A N 1
ATOM 1415 C CA . THR A 1 191 ? 18.078 -1.439 26.030 1.00 37.72 191 THR A CA 1
ATOM 1416 C C . THR A 1 191 ? 17.128 -0.370 26.555 1.00 37.72 191 THR A C 1
ATOM 1418 O O . THR A 1 191 ? 16.859 -0.365 27.749 1.00 37.72 191 THR A O 1
ATOM 1421 N N . ALA A 1 192 ? 16.571 0.499 25.706 1.00 38.22 192 ALA A N 1
ATOM 1422 C CA . ALA A 1 192 ? 15.816 1.660 26.188 1.00 38.22 192 ALA A CA 1
ATOM 1423 C C . ALA A 1 192 ? 14.333 1.395 26.523 1.00 38.22 192 ALA A C 1
ATOM 1425 O O . ALA A 1 192 ? 13.700 2.250 27.129 1.00 38.22 192 ALA A O 1
ATOM 1426 N N . LEU A 1 193 ? 13.772 0.229 26.175 1.00 41.09 193 LEU A N 1
ATOM 1427 C CA . LEU A 1 193 ? 12.349 -0.079 26.421 1.00 41.09 193 LEU A CA 1
ATOM 1428 C C . LEU A 1 193 ? 12.101 -1.415 27.142 1.00 41.09 193 LEU A C 1
ATOM 1430 O O . LEU A 1 193 ? 10.962 -1.863 27.232 1.00 41.09 193 LEU A O 1
ATOM 1434 N N . ARG A 1 194 ? 13.138 -2.068 27.687 1.00 47.19 194 ARG A N 1
ATOM 1435 C CA . ARG A 1 194 ? 12.944 -3.305 28.461 1.00 47.19 194 ARG A CA 1
ATOM 1436 C C . ARG A 1 194 ? 12.629 -2.977 29.928 1.00 47.19 194 ARG A C 1
ATOM 1438 O O . ARG A 1 194 ? 13.483 -2.371 30.579 1.00 47.19 194 ARG A O 1
ATOM 1445 N N . PRO A 1 195 ? 11.501 -3.434 30.511 1.00 40.75 195 PRO A N 1
ATOM 1446 C CA . PRO A 1 195 ? 11.420 -3.562 31.962 1.00 40.75 195 PRO A CA 1
ATOM 1447 C C . PRO A 1 195 ? 12.579 -4.460 32.424 1.00 40.75 195 PRO A C 1
ATOM 1449 O O . PRO A 1 195 ? 12.862 -5.490 31.804 1.00 40.75 195 PRO A O 1
ATOM 1452 N N . ARG A 1 196 ? 13.310 -4.031 33.462 1.00 39.69 196 ARG A N 1
ATOM 1453 C CA . ARG A 1 196 ? 14.479 -4.742 34.009 1.00 39.69 196 ARG A CA 1
ATOM 1454 C C . ARG A 1 196 ? 14.113 -6.204 34.303 1.00 39.69 196 ARG A C 1
ATOM 1456 O O . ARG A 1 196 ? 13.491 -6.491 35.319 1.00 39.69 196 ARG A O 1
ATOM 1463 N N . ARG A 1 197 ? 14.532 -7.139 33.441 1.00 45.81 197 ARG A N 1
ATOM 1464 C CA . ARG A 1 197 ? 14.551 -8.566 33.791 1.00 45.81 197 ARG A CA 1
ATOM 1465 C C . ARG A 1 197 ? 15.597 -8.787 34.900 1.00 45.81 197 ARG A C 1
ATOM 1467 O O . ARG A 1 197 ? 16.663 -8.167 34.836 1.00 45.81 197 ARG A O 1
ATOM 1474 N N . PRO A 1 198 ? 15.336 -9.662 35.889 1.00 39.94 198 PRO A N 1
ATOM 1475 C CA . PRO A 1 198 ? 16.337 -10.073 36.869 1.00 39.94 198 PRO A CA 1
ATOM 1476 C C . PRO A 1 198 ? 17.579 -10.645 36.174 1.00 39.94 198 PRO A C 1
ATOM 1478 O O . PRO A 1 198 ? 17.481 -11.312 35.144 1.00 39.94 198 PRO A O 1
ATOM 1481 N N . ALA A 1 199 ? 18.756 -10.388 36.743 1.00 46.50 199 ALA A N 1
ATOM 1482 C CA . ALA A 1 199 ? 20.070 -10.591 36.124 1.00 46.50 199 ALA A CA 1
ATOM 1483 C C . ALA A 1 199 ? 20.439 -12.045 35.735 1.00 46.50 199 ALA A C 1
ATOM 1485 O O . ALA A 1 199 ? 21.502 -12.262 35.158 1.00 46.50 199 ALA A O 1
ATOM 1486 N N . ALA A 1 200 ? 19.586 -13.038 35.999 1.00 43.72 200 ALA A N 1
ATOM 1487 C CA . ALA A 1 200 ? 19.913 -14.458 35.861 1.00 43.72 200 ALA A CA 1
ATOM 1488 C C . ALA A 1 200 ? 19.676 -15.068 34.460 1.00 43.72 200 ALA A C 1
ATOM 1490 O O . ALA A 1 200 ? 20.032 -16.219 34.235 1.00 43.72 200 ALA A O 1
ATOM 1491 N N . GLN A 1 201 ? 19.115 -14.330 33.493 1.00 46.12 201 GLN A N 1
ATOM 1492 C CA . GLN A 1 201 ? 18.845 -14.841 32.133 1.00 46.12 201 GLN A CA 1
ATOM 1493 C C . GLN A 1 201 ? 19.403 -13.931 31.026 1.00 46.12 201 GLN A C 1
ATOM 1495 O O . GLN A 1 201 ? 18.722 -13.590 30.057 1.00 46.12 201 GLN A O 1
ATOM 1500 N N . ARG A 1 202 ? 20.674 -13.529 31.138 1.00 44.12 202 ARG A N 1
ATOM 1501 C CA . ARG A 1 202 ? 21.413 -12.993 29.983 1.00 44.12 202 ARG A CA 1
ATOM 1502 C C . ARG A 1 202 ? 21.769 -14.148 29.044 1.00 44.12 202 ARG A C 1
ATOM 1504 O O . ARG A 1 202 ? 22.846 -14.727 29.141 1.00 44.12 202 ARG A O 1
ATOM 1511 N N . GLN A 1 203 ? 20.850 -14.501 28.145 1.00 41.78 203 GLN A N 1
ATOM 1512 C CA . GLN A 1 203 ? 21.187 -15.356 27.010 1.00 41.78 203 GLN A CA 1
ATOM 1513 C C . GLN A 1 203 ? 22.260 -14.680 26.146 1.00 41.78 203 GLN A C 1
ATOM 1515 O O . GLN A 1 203 ? 22.233 -13.476 25.896 1.00 41.78 203 GLN A O 1
ATOM 1520 N N . LYS A 1 204 ? 23.210 -15.500 25.702 1.00 34.56 204 LYS A N 1
ATOM 1521 C CA . LYS A 1 204 ? 24.415 -15.172 24.934 1.00 34.56 204 LYS A CA 1
ATOM 1522 C C . LYS A 1 204 ? 24.093 -14.963 23.440 1.00 34.56 204 LYS A C 1
ATOM 1524 O O . LYS A 1 204 ? 24.778 -15.503 22.580 1.00 34.56 204 LYS A O 1
ATOM 1529 N N . GLY A 1 205 ? 23.012 -14.243 23.139 1.00 32.81 205 GLY A N 1
ATOM 1530 C CA . GLY A 1 205 ? 22.580 -13.905 21.782 1.00 32.81 205 GLY A CA 1
ATOM 1531 C C . GLY A 1 205 ? 22.795 -12.418 21.518 1.00 32.81 205 GLY A C 1
ATOM 1532 O O . GLY A 1 205 ? 22.504 -11.593 22.384 1.00 32.81 205 GLY A O 1
ATOM 1533 N N . GLY A 1 206 ? 23.327 -12.067 20.344 1.00 40.53 206 GLY A N 1
ATOM 1534 C CA . GLY A 1 206 ? 23.367 -10.675 19.886 1.00 40.53 206 GLY A CA 1
ATOM 1535 C C . GLY A 1 206 ? 21.964 -10.045 19.868 1.00 40.53 206 GLY A C 1
ATOM 1536 O O . GLY A 1 206 ? 20.970 -10.762 19.990 1.00 40.53 206 GLY A O 1
ATOM 1537 N N . PRO A 1 207 ? 21.854 -8.713 19.739 1.00 49.88 207 PRO A N 1
ATOM 1538 C CA . PRO A 1 207 ? 20.559 -8.043 19.716 1.00 49.88 207 PRO A CA 1
ATOM 1539 C C . PRO A 1 207 ? 19.689 -8.626 18.596 1.00 49.88 207 PRO A C 1
ATOM 1541 O O . PRO A 1 207 ? 20.039 -8.548 17.419 1.00 49.88 207 PRO A O 1
ATOM 1544 N N . GLU A 1 208 ? 18.587 -9.266 18.985 1.00 56.50 208 GLU A N 1
ATOM 1545 C CA . GLU A 1 208 ? 17.654 -9.913 18.067 1.00 56.50 208 GLU A CA 1
ATOM 1546 C C . GLU A 1 208 ? 17.086 -8.856 17.112 1.00 56.50 208 GLU A C 1
ATOM 1548 O O . GLU A 1 208 ? 16.574 -7.818 17.538 1.00 56.50 208 GLU A O 1
ATOM 1553 N N . ALA A 1 209 ? 17.257 -9.080 15.809 1.00 69.00 209 ALA A N 1
ATOM 1554 C CA . ALA A 1 209 ? 16.768 -8.170 14.784 1.00 69.00 209 ALA A CA 1
ATOM 1555 C C . ALA A 1 209 ? 15.235 -8.108 14.834 1.00 69.00 209 ALA A C 1
ATOM 1557 O O . ALA A 1 209 ? 14.586 -9.149 14.936 1.00 69.00 209 ALA A O 1
ATOM 1558 N N . TRP A 1 210 ? 14.665 -6.904 14.718 1.00 77.81 210 TRP A N 1
ATOM 1559 C CA . TRP A 1 210 ? 13.214 -6.715 14.687 1.00 77.81 210 TRP A CA 1
ATOM 1560 C C . TRP A 1 210 ? 12.558 -7.638 13.655 1.00 77.81 210 TRP A C 1
ATOM 1562 O O . TRP A 1 210 ? 12.966 -7.692 12.487 1.00 77.81 210 TRP A O 1
ATOM 1572 N N . HIS A 1 211 ? 11.527 -8.354 14.091 1.00 84.12 211 HIS A N 1
ATOM 1573 C CA . HIS A 1 211 ? 10.778 -9.278 13.261 1.00 84.12 211 HIS A CA 1
ATOM 1574 C C . HIS A 1 211 ? 9.285 -9.013 13.432 1.00 84.12 211 HIS A C 1
ATOM 1576 O O . HIS A 1 211 ? 8.706 -9.303 14.472 1.00 84.12 211 HIS A O 1
ATOM 1582 N N . CYS A 1 212 ? 8.682 -8.448 12.390 1.00 86.12 212 CYS A N 1
ATOM 1583 C CA . CYS A 1 212 ? 7.258 -8.147 12.349 1.00 86.12 212 CYS A CA 1
ATOM 1584 C C . CYS A 1 212 ? 6.435 -9.445 12.272 1.00 86.12 212 CYS A C 1
ATOM 1586 O O . CYS A 1 212 ? 6.569 -10.195 11.299 1.00 86.12 212 CYS A O 1
ATOM 1588 N N . ASN A 1 213 ? 5.607 -9.673 13.293 1.00 89.06 213 ASN A N 1
ATOM 1589 C CA . ASN A 1 213 ? 4.664 -10.790 13.414 1.00 89.06 213 ASN A CA 1
ATOM 1590 C C . ASN A 1 213 ? 3.226 -10.397 13.053 1.00 89.06 213 ASN A C 1
ATOM 1592 O O . ASN A 1 213 ? 2.364 -11.262 12.917 1.00 89.06 213 ASN A O 1
ATOM 1596 N N . GLY A 1 214 ? 2.952 -9.105 12.906 1.00 92.19 214 GLY A N 1
ATOM 1597 C CA . GLY A 1 214 ? 1.623 -8.618 12.583 1.00 92.19 214 GLY A CA 1
ATOM 1598 C C . GLY A 1 214 ? 1.560 -7.103 12.534 1.00 92.19 214 GLY A C 1
ATOM 1599 O O . GLY A 1 214 ? 2.574 -6.404 12.585 1.00 92.19 214 GLY A O 1
ATOM 1600 N N . HIS A 1 215 ? 0.338 -6.594 12.443 1.00 94.25 215 HIS A N 1
ATOM 1601 C CA . HIS A 1 215 ? 0.077 -5.168 12.365 1.00 94.25 215 HIS A CA 1
ATOM 1602 C C . HIS A 1 215 ? -1.020 -4.772 13.344 1.00 94.25 215 HIS A C 1
ATOM 1604 O O . HIS A 1 215 ? -2.040 -5.449 13.454 1.00 94.25 215 HIS A O 1
ATOM 1610 N N . ARG A 1 216 ? -0.826 -3.637 14.017 1.00 95.12 216 ARG A N 1
ATOM 1611 C CA . ARG A 1 216 ? -1.879 -2.956 14.762 1.00 95.12 216 ARG A CA 1
ATOM 1612 C C . ARG A 1 216 ? -2.493 -1.900 13.857 1.00 95.12 216 ARG A C 1
ATOM 1614 O O . ARG A 1 216 ? -1.787 -0.997 13.403 1.00 95.12 216 ARG A O 1
ATOM 1621 N N . TYR A 1 217 ? -3.795 -2.019 13.631 1.00 95.94 217 TYR A N 1
ATOM 1622 C CA . TYR A 1 217 ? -4.573 -1.045 12.879 1.00 95.94 217 TYR A CA 1
ATOM 1623 C C . TYR A 1 217 ? -5.369 -0.149 13.824 1.00 95.94 217 TYR A C 1
ATOM 1625 O O . TYR A 1 217 ? -5.996 -0.631 14.766 1.00 95.94 217 TYR A O 1
ATOM 1633 N N . THR A 1 218 ? -5.366 1.148 13.537 1.00 97.06 218 THR A N 1
ATOM 1634 C CA . THR A 1 218 ? -6.312 2.112 14.102 1.00 97.06 218 THR A CA 1
ATOM 1635 C C . THR A 1 218 ? -7.135 2.648 12.944 1.00 97.06 218 THR A C 1
ATOM 1637 O O . THR A 1 218 ? -6.573 3.227 12.014 1.00 97.06 218 THR A O 1
ATOM 1640 N N . VAL A 1 219 ? -8.448 2.424 12.982 1.00 96.25 219 VAL A N 1
ATOM 1641 C CA . VAL A 1 219 ? -9.365 2.781 11.894 1.00 96.25 219 VAL A CA 1
ATOM 1642 C C . VAL A 1 219 ? -10.482 3.658 12.440 1.00 96.25 219 VAL A C 1
ATOM 1644 O O . VAL A 1 219 ? -11.130 3.303 13.423 1.00 96.25 219 VAL A O 1
ATOM 1647 N N . VAL A 1 220 ? -10.720 4.791 11.787 1.00 96.81 220 VAL A N 1
ATOM 1648 C CA . VAL A 1 220 ? -11.824 5.703 12.087 1.00 96.81 220 VAL A CA 1
ATOM 1649 C C . VAL A 1 220 ? -12.834 5.636 10.950 1.00 96.81 220 VAL A C 1
ATOM 1651 O O . VAL A 1 220 ? -12.571 6.082 9.832 1.00 96.81 220 VAL A O 1
ATOM 1654 N N . ILE A 1 221 ? -14.015 5.095 11.244 1.00 95.06 221 ILE A N 1
ATOM 1655 C CA . ILE A 1 221 ? -15.142 5.070 10.310 1.00 95.06 221 ILE A CA 1
ATOM 1656 C C . ILE A 1 221 ? -16.019 6.290 10.595 1.00 95.06 221 ILE A C 1
ATOM 1658 O O . ILE A 1 221 ? -16.577 6.432 11.681 1.00 95.06 221 ILE A O 1
ATOM 1662 N N . ARG A 1 222 ? -16.127 7.198 9.622 1.00 94.88 222 ARG A N 1
ATOM 1663 C CA . ARG A 1 222 ? -16.885 8.451 9.752 1.00 94.88 222 ARG A CA 1
ATOM 1664 C C . ARG A 1 222 ? -18.273 8.339 9.133 1.00 94.88 222 ARG A C 1
ATOM 1666 O O . ARG A 1 222 ? -18.501 7.514 8.256 1.00 94.88 222 ARG A O 1
ATOM 1673 N N . ASN A 1 223 ? -19.163 9.256 9.512 1.00 95.12 223 ASN A N 1
ATOM 1674 C CA . ASN A 1 223 ? -20.538 9.349 8.999 1.00 95.12 223 ASN A CA 1
ATOM 1675 C C . ASN A 1 223 ? -21.320 8.037 9.152 1.00 95.12 223 ASN A C 1
ATOM 1677 O O . ASN A 1 223 ? -21.992 7.606 8.217 1.00 95.12 223 ASN A O 1
ATOM 1681 N N . LEU A 1 224 ? -21.195 7.398 10.315 1.00 94.62 224 LEU A N 1
ATOM 1682 C CA . LEU A 1 224 ? -22.090 6.306 10.674 1.00 94.62 224 LEU A CA 1
ATOM 1683 C C . LEU A 1 224 ? -23.527 6.830 10.724 1.00 94.62 224 LEU A C 1
ATOM 1685 O O . LEU A 1 224 ? -23.754 7.960 11.163 1.00 94.62 224 LEU A O 1
ATOM 1689 N N . ASP A 1 225 ? -24.484 6.019 10.276 1.00 93.62 225 ASP A N 1
ATOM 1690 C CA . ASP A 1 225 ? -25.901 6.370 10.372 1.00 93.62 225 ASP A CA 1
ATOM 1691 C C . ASP A 1 225 ? -26.298 6.483 11.859 1.00 93.62 225 ASP A C 1
ATOM 1693 O O . ASP A 1 225 ? -26.244 5.479 12.580 1.00 93.62 225 ASP A O 1
ATOM 1697 N N . PRO A 1 226 ? -26.733 7.667 12.338 1.00 93.94 226 PRO A N 1
ATOM 1698 C CA . PRO A 1 226 ? -27.125 7.855 13.733 1.00 93.94 226 PRO A CA 1
ATOM 1699 C C . PRO A 1 226 ? -28.224 6.890 14.183 1.00 93.94 226 PRO A C 1
ATOM 1701 O O . PRO A 1 226 ? -28.266 6.505 15.346 1.00 93.94 226 PRO A O 1
ATOM 1704 N N . ARG A 1 227 ? -29.106 6.461 13.271 1.00 94.00 227 ARG A N 1
ATOM 1705 C CA . ARG A 1 227 ? -30.161 5.487 13.578 1.00 94.00 227 ARG A CA 1
ATOM 1706 C C . ARG A 1 227 ? -29.578 4.112 13.886 1.00 94.00 227 ARG A C 1
ATOM 1708 O O . ARG A 1 227 ? -30.097 3.426 14.758 1.00 94.00 227 ARG A O 1
ATOM 1715 N N . GLN A 1 228 ? -28.509 3.720 13.190 1.00 92.62 228 GLN A N 1
ATOM 1716 C CA . GLN A 1 228 ? -27.821 2.449 13.423 1.00 92.62 228 GLN A CA 1
ATOM 1717 C C . GLN A 1 228 ? -27.019 2.479 14.724 1.00 92.62 228 GLN A C 1
ATOM 1719 O O . GLN A 1 228 ? -27.064 1.512 15.480 1.00 92.62 228 GLN A O 1
ATOM 1724 N N . VAL A 1 229 ? -26.348 3.602 15.001 1.00 92.50 229 VAL A N 1
ATOM 1725 C CA . VAL A 1 229 ? -25.611 3.826 16.256 1.00 92.50 229 VAL A CA 1
ATOM 1726 C C . VAL A 1 229 ? -26.567 3.790 17.450 1.00 92.50 229 VAL A C 1
ATOM 1728 O O . VAL A 1 229 ? -26.373 3.011 18.373 1.00 92.50 229 VAL A O 1
ATOM 1731 N N . ASN A 1 230 ? -27.659 4.558 17.407 1.00 93.69 230 ASN A N 1
ATOM 1732 C CA . ASN A 1 230 ? -28.630 4.613 18.506 1.00 93.69 230 ASN A CA 1
ATOM 1733 C C . ASN A 1 230 ? -29.356 3.278 18.737 1.00 93.69 230 ASN A C 1
ATOM 1735 O O . ASN A 1 230 ? -29.861 3.036 19.828 1.00 93.69 230 ASN A O 1
ATOM 1739 N N . ALA A 1 231 ? -29.426 2.423 17.715 1.00 93.38 231 ALA A N 1
ATOM 1740 C CA . ALA A 1 231 ? -29.987 1.082 17.819 1.00 93.38 231 ALA A CA 1
ATOM 1741 C C . ALA A 1 231 ? -28.986 0.033 18.348 1.00 93.38 231 ALA A C 1
ATOM 1743 O O . ALA A 1 231 ? -29.365 -1.130 18.457 1.00 93.38 231 ALA A O 1
ATOM 1744 N N . GLY A 1 232 ? -27.732 0.405 18.638 1.00 93.19 232 GLY A N 1
ATOM 1745 C CA . GLY A 1 232 ? -26.687 -0.507 19.123 1.00 93.19 232 GLY A CA 1
ATOM 1746 C C . GLY A 1 232 ? -26.105 -1.447 18.059 1.00 93.19 232 GLY A C 1
ATOM 1747 O O . GLY A 1 232 ? -25.370 -2.377 18.390 1.00 93.19 232 GLY A O 1
ATOM 1748 N N . LEU A 1 233 ? -26.420 -1.230 16.773 1.00 92.62 233 LEU A N 1
ATOM 1749 C CA . LEU A 1 233 ? -25.992 -2.126 15.687 1.00 92.62 233 LEU A CA 1
ATOM 1750 C C . LEU A 1 233 ? -24.480 -2.089 15.452 1.00 92.62 233 LEU A C 1
ATOM 1752 O O . LEU A 1 233 ? -23.914 -3.054 14.940 1.00 92.62 233 LEU A O 1
ATOM 1756 N N . VAL A 1 234 ? -23.826 -0.971 15.778 1.00 92.12 234 VAL A N 1
ATOM 1757 C CA . VAL A 1 234 ? -22.377 -0.819 15.601 1.00 92.12 234 VAL A CA 1
ATOM 1758 C C . VAL A 1 234 ? -21.641 -1.680 16.620 1.00 92.12 234 VAL A C 1
ATOM 1760 O O . VAL A 1 234 ? -20.769 -2.455 16.239 1.00 92.12 234 VAL A O 1
ATOM 1763 N N . GLU A 1 235 ? -22.026 -1.598 17.889 1.00 92.19 235 GLU A N 1
ATOM 1764 C CA . GLU A 1 235 ? -21.458 -2.381 18.983 1.00 92.19 235 GLU A CA 1
ATOM 1765 C C . GLU A 1 235 ? -21.667 -3.880 18.752 1.00 92.19 235 GLU A C 1
ATOM 1767 O O . GLU A 1 235 ? -20.710 -4.647 18.855 1.00 92.19 235 GLU A O 1
ATOM 1772 N N . GLU A 1 236 ? -22.878 -4.283 18.352 1.00 92.19 236 GLU A N 1
ATOM 1773 C CA . GLU A 1 236 ? -23.197 -5.671 17.997 1.00 92.19 236 GLU A CA 1
ATOM 1774 C C . GLU A 1 236 ? -22.315 -6.172 16.842 1.00 92.19 236 GLU A C 1
ATOM 1776 O O . GLU A 1 236 ? -21.692 -7.230 16.944 1.00 92.19 236 GLU A O 1
ATOM 1781 N N . SER A 1 237 ? -22.185 -5.379 15.772 1.00 90.69 237 SER A N 1
ATOM 1782 C CA . SER A 1 237 ? -21.357 -5.735 14.611 1.00 90.69 237 SER A CA 1
ATOM 1783 C C . SER A 1 237 ? -19.877 -5.880 14.976 1.00 90.69 237 SER A C 1
ATOM 1785 O O . SER A 1 237 ? -19.206 -6.793 14.496 1.00 90.69 237 SER A O 1
ATOM 1787 N N . ILE A 1 238 ? -19.350 -4.990 15.825 1.00 91.00 238 ILE A N 1
ATOM 1788 C CA . ILE A 1 238 ? -17.957 -5.046 16.287 1.00 91.00 238 ILE A CA 1
ATOM 1789 C C . ILE A 1 238 ? -17.736 -6.246 17.207 1.00 91.00 238 ILE A C 1
ATOM 1791 O O . ILE A 1 238 ? -16.722 -6.931 17.081 1.00 91.00 238 ILE A O 1
ATOM 1795 N N . GLN A 1 239 ? -18.676 -6.537 18.106 1.00 92.19 239 GLN A N 1
ATOM 1796 C CA . GLN A 1 239 ? -18.583 -7.696 18.986 1.00 92.19 239 GLN A CA 1
ATOM 1797 C C . GLN A 1 239 ? -18.595 -9.002 18.187 1.00 92.19 239 GLN A C 1
ATOM 1799 O O . GLN A 1 239 ? -17.759 -9.869 18.442 1.00 92.19 239 GLN A O 1
ATOM 1804 N N . GLN A 1 240 ? -19.471 -9.107 17.185 1.00 90.56 240 GLN A N 1
ATOM 1805 C CA . GLN A 1 240 ? -19.513 -10.257 16.289 1.00 90.56 240 GLN A CA 1
ATOM 1806 C C . GLN A 1 240 ? -18.227 -10.387 15.462 1.00 90.56 240 GLN A C 1
ATOM 1808 O O . GLN A 1 240 ? -17.679 -11.477 15.328 1.00 90.56 240 GLN A O 1
ATOM 1813 N N . PHE A 1 241 ? -17.691 -9.281 14.941 1.00 90.62 241 PHE A N 1
ATOM 1814 C CA . PHE A 1 241 ? -16.399 -9.287 14.249 1.00 90.62 241 PHE A CA 1
ATOM 1815 C C . PHE A 1 241 ? -15.264 -9.800 15.152 1.00 90.62 241 PHE A C 1
ATOM 1817 O O . PHE A 1 241 ? -14.407 -10.556 14.699 1.00 90.62 241 PHE A O 1
ATOM 1824 N N . CYS A 1 242 ? -15.263 -9.428 16.434 1.00 92.62 242 CYS A N 1
ATOM 1825 C CA . CYS A 1 242 ? -14.278 -9.905 17.403 1.00 92.62 242 CYS A CA 1
ATOM 1826 C C . CYS A 1 242 ? -14.432 -11.396 17.744 1.00 92.62 242 CYS A C 1
ATOM 1828 O O . CYS A 1 242 ? -13.421 -12.045 18.008 1.00 92.62 242 CYS A O 1
ATOM 1830 N N . SER A 1 243 ? -15.658 -11.935 17.767 1.00 92.94 243 SER A N 1
ATOM 1831 C CA . SER A 1 243 ? -15.902 -13.353 18.072 1.00 92.94 243 SER A CA 1
ATOM 1832 C C . SER A 1 243 ? -15.675 -14.264 16.871 1.00 92.94 243 SER A C 1
ATOM 1834 O O . SER A 1 243 ? -15.010 -15.291 16.992 1.00 92.94 243 SER A O 1
ATOM 1836 N N . ASP A 1 244 ? -16.219 -13.882 15.718 1.00 91.56 244 ASP A N 1
ATOM 1837 C CA . ASP A 1 244 ? -16.299 -14.732 14.528 1.00 91.56 244 ASP A CA 1
ATOM 1838 C C . ASP A 1 244 ? -15.086 -14.520 13.611 1.00 91.56 244 ASP A C 1
ATOM 1840 O O . ASP A 1 244 ? -14.740 -15.381 12.799 1.00 91.56 244 ASP A O 1
ATOM 1844 N N . GLY A 1 245 ? -14.425 -13.367 13.738 1.00 91.62 245 GLY A N 1
ATOM 1845 C CA . GLY A 1 245 ? -13.337 -12.947 12.872 1.00 91.62 245 GLY A CA 1
ATOM 1846 C C . GLY A 1 245 ? -13.825 -12.481 11.500 1.00 91.62 245 GLY A C 1
ATOM 1847 O O . GLY A 1 245 ? -14.902 -11.904 11.337 1.00 91.62 245 GLY A O 1
ATOM 1848 N N . PHE A 1 246 ? -12.992 -12.699 10.485 1.00 91.75 246 PHE A N 1
ATOM 1849 C CA . PHE A 1 246 ? -13.267 -12.309 9.106 1.00 91.75 246 PHE A CA 1
ATOM 1850 C C . PHE A 1 246 ? -12.635 -13.288 8.118 1.00 91.75 246 PHE A C 1
ATOM 1852 O O . PHE A 1 246 ? -11.690 -14.011 8.437 1.00 91.75 246 PHE A O 1
ATOM 1859 N N . VAL A 1 247 ? -13.149 -13.293 6.888 1.00 90.00 247 VAL A N 1
ATOM 1860 C CA . VAL A 1 247 ? -12.552 -14.071 5.800 1.00 90.00 247 VAL A CA 1
ATOM 1861 C C . VAL A 1 247 ? -11.295 -13.357 5.316 1.00 90.00 247 VAL A C 1
ATOM 1863 O O . VAL A 1 247 ? -11.349 -12.202 4.894 1.00 90.00 247 VAL A O 1
ATOM 1866 N N . ASN A 1 248 ? -10.159 -14.048 5.372 1.00 89.81 248 ASN A N 1
ATOM 1867 C CA . ASN A 1 248 ? -8.869 -13.499 4.973 1.00 89.81 248 ASN A CA 1
ATOM 1868 C C . ASN A 1 248 ? -8.731 -13.453 3.441 1.00 89.81 248 ASN A C 1
ATOM 1870 O O . ASN A 1 248 ? -8.183 -14.367 2.823 1.00 89.81 248 ASN A O 1
ATOM 1874 N N . PHE A 1 249 ? -9.265 -12.395 2.835 1.00 88.69 249 PHE A N 1
ATOM 1875 C CA . PHE A 1 249 ? -9.098 -12.105 1.417 1.00 88.69 249 PHE A CA 1
ATOM 1876 C C . PHE A 1 249 ? -7.821 -11.305 1.145 1.00 88.69 249 PHE A C 1
ATOM 1878 O O . PHE A 1 249 ? -7.353 -10.531 1.980 1.00 88.69 249 PHE A O 1
ATOM 1885 N N . PHE A 1 250 ? -7.281 -11.447 -0.066 1.00 85.94 250 PHE A N 1
ATOM 1886 C CA . PHE A 1 250 ? -6.284 -10.504 -0.567 1.00 85.94 250 PHE A CA 1
ATOM 1887 C C . PHE A 1 250 ? -6.909 -9.113 -0.715 1.00 85.94 250 PHE A C 1
ATOM 1889 O O . PHE A 1 250 ? -8.062 -8.986 -1.103 1.00 85.94 250 PHE A O 1
ATOM 1896 N N . GLU A 1 251 ? -6.158 -8.052 -0.448 1.00 80.19 251 GLU A N 1
ATOM 1897 C CA . GLU A 1 251 ? -6.653 -6.691 -0.669 1.00 80.19 251 GLU A CA 1
ATOM 1898 C C . GLU A 1 251 ? -6.923 -6.439 -2.163 1.00 80.19 251 GLU A C 1
ATOM 1900 O O . GLU A 1 251 ? -6.189 -6.938 -3.018 1.00 80.19 251 GLU A O 1
ATOM 1905 N N . LEU A 1 252 ? -7.899 -5.587 -2.506 1.00 80.12 252 LEU A N 1
ATOM 1906 C CA . LEU A 1 252 ? -8.125 -5.180 -3.905 1.00 80.12 252 LEU A CA 1
ATOM 1907 C C . LEU A 1 252 ? -6.859 -4.600 -4.556 1.00 80.12 252 LEU A C 1
ATOM 1909 O O . LEU A 1 252 ? -6.562 -4.875 -5.718 1.00 80.12 252 LEU A O 1
ATOM 1913 N N . ALA A 1 253 ? -6.045 -3.878 -3.779 1.00 75.31 253 ALA A N 1
ATOM 1914 C CA . ALA A 1 253 ? -4.756 -3.351 -4.220 1.00 75.31 253 ALA A CA 1
ATOM 1915 C C . ALA A 1 253 ? -3.771 -4.446 -4.689 1.00 75.31 253 ALA A C 1
ATOM 1917 O O . ALA A 1 253 ? -2.883 -4.173 -5.505 1.00 75.31 253 ALA A O 1
ATOM 1918 N N . ALA A 1 254 ? -3.928 -5.693 -4.229 1.00 78.75 254 ALA A N 1
ATOM 1919 C CA . ALA A 1 254 ? -3.130 -6.829 -4.684 1.00 78.75 254 ALA A CA 1
ATOM 1920 C C . ALA A 1 254 ? -3.418 -7.193 -6.149 1.00 78.75 254 ALA A C 1
ATOM 1922 O O . ALA A 1 254 ? -2.513 -7.660 -6.843 1.00 78.75 254 ALA A O 1
ATOM 1923 N N . PHE A 1 255 ? -4.628 -6.922 -6.641 1.00 79.00 255 PHE A N 1
ATOM 1924 C CA . PHE A 1 255 ? -5.038 -7.193 -8.020 1.00 79.00 255 PHE A CA 1
ATOM 1925 C C . PHE A 1 255 ? -4.763 -6.025 -8.975 1.00 79.00 255 PHE A C 1
ATOM 1927 O O . PHE A 1 255 ? -4.839 -6.207 -10.188 1.00 79.00 255 PHE A O 1
ATOM 1934 N N . GLY A 1 256 ? -4.354 -4.867 -8.448 1.00 70.38 256 GLY A N 1
ATOM 1935 C CA . GLY A 1 256 ? -4.245 -3.615 -9.199 1.00 70.38 256 GLY A CA 1
ATOM 1936 C C . GLY A 1 256 ? -5.565 -2.842 -9.174 1.00 70.38 256 GLY A C 1
ATOM 1937 O O . GLY A 1 256 ? -6.636 -3.432 -9.219 1.00 70.38 256 GLY A O 1
ATOM 1938 N N . LEU A 1 257 ? -5.483 -1.514 -9.065 1.00 60.19 257 LEU A N 1
ATOM 1939 C CA . LEU A 1 257 ? -6.650 -0.620 -8.975 1.00 60.19 257 LEU A CA 1
ATOM 1940 C C . LEU A 1 257 ? -7.052 -0.018 -10.330 1.00 60.19 257 LEU A C 1
ATOM 1942 O O . LEU A 1 257 ? -7.782 0.966 -10.373 1.00 60.19 257 LEU A O 1
ATOM 1946 N N . ALA A 1 258 ? -6.521 -0.557 -11.420 1.00 64.19 258 ALA A N 1
ATOM 1947 C CA . ALA A 1 258 ? -6.607 0.035 -12.743 1.00 64.19 258 ALA A CA 1
ATOM 1948 C C . ALA A 1 258 ? -7.134 -0.982 -13.762 1.00 64.19 258 ALA A C 1
ATOM 1950 O O . ALA A 1 258 ? -7.618 -2.055 -13.407 1.00 64.19 258 ALA A O 1
ATOM 1951 N N . GLU A 1 259 ? -7.063 -0.588 -15.027 1.00 67.94 259 GLU A N 1
ATOM 1952 C CA . GLU A 1 259 ? -7.726 -1.220 -16.162 1.00 67.94 259 GLU A CA 1
ATOM 1953 C C . GLU A 1 259 ? -7.296 -2.668 -16.429 1.00 67.94 259 GLU A C 1
ATOM 1955 O O . GLU A 1 259 ? -8.095 -3.460 -16.928 1.00 67.94 259 GLU A O 1
ATOM 1960 N N . VAL A 1 260 ? -6.048 -3.014 -16.095 1.00 77.12 260 VAL A N 1
ATOM 1961 C CA . VAL A 1 260 ? -5.482 -4.352 -16.284 1.00 77.12 260 VAL A CA 1
ATOM 1962 C C . VAL A 1 260 ? -5.290 -5.021 -14.932 1.00 77.12 260 VAL A C 1
ATOM 1964 O O . VAL A 1 260 ? -4.509 -4.575 -14.090 1.00 77.12 260 VAL A O 1
ATOM 1967 N N . ARG A 1 261 ? -5.936 -6.161 -14.706 1.00 82.19 261 ARG A N 1
ATOM 1968 C CA . ARG A 1 261 ? -5.812 -6.858 -13.423 1.00 82.19 261 ARG A CA 1
ATOM 1969 C C . ARG A 1 261 ? -4.553 -7.719 -13.427 1.00 82.19 261 ARG A C 1
ATOM 1971 O O . ARG A 1 261 ? -4.255 -8.419 -14.393 1.00 82.19 261 ARG A O 1
ATOM 1978 N N . ARG A 1 262 ? -3.795 -7.721 -12.324 1.00 85.94 262 ARG A N 1
ATOM 1979 C CA . ARG A 1 262 ? -2.517 -8.461 -12.230 1.00 85.94 262 ARG A CA 1
ATOM 1980 C C . ARG A 1 262 ? -2.680 -9.955 -12.514 1.00 85.94 262 ARG A C 1
ATOM 1982 O O . ARG A 1 262 ? -1.788 -10.571 -13.092 1.00 85.94 262 ARG A O 1
ATOM 1989 N N . TYR A 1 263 ? -3.820 -10.536 -12.142 1.00 87.12 263 TYR A N 1
ATOM 1990 C CA . TYR A 1 263 ? -4.093 -11.944 -12.420 1.00 87.12 263 TYR A CA 1
ATOM 1991 C C . TYR A 1 263 ? -4.340 -12.220 -13.910 1.00 87.12 263 TYR A C 1
ATOM 1993 O O . TYR A 1 263 ? -4.098 -13.338 -14.345 1.00 87.12 263 TYR A O 1
ATOM 2001 N N . GLU A 1 264 ? -4.779 -11.239 -14.706 1.00 88.00 264 GLU A N 1
ATOM 2002 C CA . GLU A 1 264 ? -4.957 -11.401 -16.156 1.00 88.00 264 GLU A CA 1
ATOM 2003 C C . GLU A 1 264 ? -3.601 -11.499 -16.853 1.00 88.00 264 GLU A C 1
ATOM 2005 O O . GLU A 1 264 ? -3.410 -12.361 -17.711 1.00 88.00 264 GLU A O 1
ATOM 2010 N N . VAL A 1 265 ? -2.631 -10.688 -16.412 1.00 90.12 265 VAL A N 1
ATOM 2011 C CA . VAL A 1 265 ? -1.227 -10.815 -16.832 1.00 90.12 265 VAL A CA 1
ATOM 2012 C C . VAL A 1 265 ? -0.696 -12.199 -16.456 1.00 90.12 265 VAL A C 1
ATOM 2014 O O . VAL A 1 265 ? -0.166 -12.910 -17.308 1.00 90.12 265 VAL A O 1
ATOM 2017 N N . GLY A 1 266 ? -0.891 -12.614 -15.199 1.00 91.62 266 GLY A N 1
ATOM 2018 C CA . GLY A 1 266 ? -0.477 -13.935 -14.720 1.00 91.62 266 GLY A CA 1
ATOM 2019 C C . GLY A 1 266 ? -1.106 -15.085 -15.512 1.00 91.62 266 GLY A C 1
ATOM 2020 O O . GLY A 1 266 ? -0.408 -16.022 -15.893 1.00 91.62 266 GLY A O 1
ATOM 2021 N N . ALA A 1 267 ? -2.399 -14.996 -15.828 1.00 92.50 267 ALA A N 1
ATOM 2022 C CA . ALA A 1 267 ? -3.111 -15.989 -16.624 1.00 92.50 267 ALA A CA 1
ATOM 2023 C C . ALA A 1 267 ? -2.599 -16.050 -18.072 1.00 92.50 267 ALA A C 1
ATOM 2025 O O . ALA A 1 267 ? -2.455 -17.143 -18.620 1.00 92.50 267 ALA A O 1
ATOM 2026 N N . ALA A 1 268 ? -2.294 -14.902 -18.688 1.00 93.81 268 ALA A N 1
ATOM 2027 C CA . ALA A 1 268 ? -1.713 -14.850 -20.027 1.00 93.81 268 ALA A CA 1
ATOM 2028 C C . ALA A 1 268 ? -0.317 -15.491 -20.065 1.00 93.81 268 ALA A C 1
ATOM 2030 O O . ALA A 1 268 ? -0.054 -16.315 -20.941 1.00 93.81 268 ALA A O 1
ATOM 2031 N N . LEU A 1 269 ? 0.537 -15.179 -19.083 1.00 94.44 269 LEU A N 1
ATOM 2032 C CA . LEU A 1 269 ? 1.859 -15.795 -18.932 1.00 94.44 269 LEU A CA 1
ATOM 2033 C C . LEU A 1 269 ? 1.753 -17.311 -18.729 1.00 94.44 269 LEU A C 1
ATOM 2035 O O . LEU A 1 269 ? 2.424 -18.073 -19.418 1.00 94.44 269 LEU A O 1
ATOM 2039 N N . TRP A 1 270 ? 0.875 -17.757 -17.827 1.00 95.06 270 TRP A N 1
ATOM 2040 C CA . TRP A 1 270 ? 0.678 -19.180 -17.540 1.00 95.06 270 TRP A CA 1
ATOM 2041 C C . TRP A 1 270 ? 0.170 -19.963 -18.756 1.00 95.06 270 TRP A C 1
ATOM 2043 O O . TRP A 1 270 ? 0.563 -21.105 -18.977 1.00 95.06 270 TRP A O 1
ATOM 2053 N N . ALA A 1 271 ? -0.679 -19.342 -19.576 1.00 96.25 271 ALA A N 1
ATOM 2054 C CA . ALA A 1 271 ? -1.206 -19.935 -20.801 1.00 96.25 271 ALA A CA 1
ATOM 2055 C C . ALA A 1 271 ? -0.237 -19.863 -21.999 1.00 96.25 271 ALA A C 1
ATOM 2057 O O . ALA A 1 271 ? -0.628 -20.237 -23.105 1.00 96.25 271 ALA A O 1
ATOM 2058 N N . GLY A 1 272 ? 0.981 -19.339 -21.819 1.00 95.69 272 GLY A N 1
ATOM 2059 C CA . GLY A 1 272 ? 1.954 -19.152 -22.898 1.00 95.69 272 GLY A CA 1
ATOM 2060 C C . GLY A 1 272 ? 1.550 -18.100 -23.937 1.00 95.69 272 GLY A C 1
ATOM 2061 O O . GLY A 1 272 ? 2.040 -18.125 -25.061 1.00 95.69 272 GLY A O 1
ATOM 2062 N N . ARG A 1 273 ? 0.638 -17.182 -23.590 1.00 96.62 273 ARG A N 1
ATOM 2063 C CA . ARG A 1 273 ? 0.167 -16.094 -24.463 1.00 96.62 273 ARG A CA 1
ATOM 2064 C C . ARG A 1 273 ? 1.036 -14.855 -24.257 1.00 96.62 273 ARG A C 1
ATOM 2066 O O . ARG A 1 273 ? 0.597 -13.864 -23.668 1.00 96.62 273 ARG A O 1
ATOM 2073 N N . TRP A 1 274 ? 2.283 -14.935 -24.705 1.00 95.94 274 TRP A N 1
ATOM 2074 C CA . TRP A 1 274 ? 3.324 -13.941 -24.428 1.00 95.94 274 TRP A CA 1
ATOM 2075 C C . TRP A 1 274 ? 2.997 -12.556 -24.989 1.00 95.94 274 TRP A C 1
ATOM 2077 O O . TRP A 1 274 ? 3.209 -11.555 -24.314 1.00 95.94 274 TRP A O 1
ATOM 2087 N N . GLU A 1 275 ? 2.416 -12.491 -26.184 1.00 93.56 275 GLU A N 1
ATOM 2088 C CA . GLU A 1 275 ? 2.023 -11.248 -26.854 1.00 93.56 275 GLU A CA 1
ATOM 2089 C C . GLU A 1 275 ? 0.919 -10.536 -26.072 1.00 93.56 275 GLU A C 1
ATOM 2091 O O . GLU A 1 275 ? 0.955 -9.320 -25.881 1.00 93.56 275 GLU A O 1
ATOM 2096 N N . VAL A 1 276 ? -0.045 -11.308 -25.561 1.00 92.19 276 VAL A N 1
ATOM 2097 C CA . VAL A 1 276 ? -1.119 -10.786 -24.711 1.00 92.19 276 VAL A CA 1
ATOM 2098 C C . VAL A 1 276 ? -0.539 -10.283 -23.395 1.00 92.19 276 VAL A C 1
ATOM 2100 O O . VAL A 1 276 ? -0.863 -9.175 -22.982 1.00 92.19 276 VAL A O 1
ATOM 2103 N N . ALA A 1 277 ? 0.348 -11.049 -22.757 1.00 92.88 277 ALA A N 1
ATOM 2104 C CA . ALA A 1 277 ? 0.995 -10.637 -21.514 1.00 92.88 277 ALA A CA 1
ATOM 2105 C C . ALA A 1 277 ? 1.813 -9.345 -21.686 1.00 92.88 277 ALA A C 1
ATOM 2107 O O . ALA A 1 277 ? 1.685 -8.428 -20.876 1.00 92.88 277 ALA A O 1
ATOM 2108 N N . ALA A 1 278 ? 2.597 -9.243 -22.761 1.00 92.56 278 ALA A N 1
ATOM 2109 C CA . ALA A 1 278 ? 3.376 -8.053 -23.080 1.00 92.56 278 ALA A CA 1
ATOM 2110 C C . ALA A 1 278 ? 2.473 -6.838 -23.337 1.00 92.56 278 ALA A C 1
ATOM 2112 O O . ALA A 1 278 ? 2.706 -5.771 -22.771 1.00 92.56 278 ALA A O 1
ATOM 2113 N N . LYS A 1 279 ? 1.389 -7.011 -24.106 1.00 90.12 279 LYS A N 1
ATOM 2114 C CA . LYS A 1 279 ? 0.401 -5.949 -24.332 1.00 90.12 279 LYS A CA 1
ATOM 2115 C C . LYS A 1 279 ? -0.250 -5.493 -23.025 1.00 90.12 279 LYS A C 1
ATOM 2117 O O . LYS A 1 279 ? -0.349 -4.293 -22.786 1.00 90.12 279 LYS A O 1
ATOM 2122 N N . LEU A 1 280 ? -0.664 -6.426 -22.168 1.00 88.94 280 LEU A N 1
ATOM 2123 C CA . LEU A 1 280 ? -1.268 -6.113 -20.870 1.00 88.94 280 LEU A CA 1
ATOM 2124 C C . LEU A 1 280 ? -0.300 -5.364 -19.942 1.00 88.94 280 LEU A C 1
ATOM 2126 O O . LEU A 1 280 ? -0.729 -4.458 -19.242 1.00 88.94 280 LEU A O 1
ATOM 2130 N N . LEU A 1 281 ? 0.994 -5.697 -19.953 1.00 88.69 281 LEU A N 1
ATOM 2131 C CA . LEU A 1 281 ? 2.007 -4.985 -19.164 1.00 88.69 281 LEU A CA 1
ATOM 2132 C C . LEU A 1 281 ? 2.273 -3.566 -19.681 1.00 88.69 281 LEU A C 1
ATOM 2134 O O . LEU A 1 281 ? 2.408 -2.645 -18.878 1.00 88.69 281 LEU A O 1
ATOM 2138 N N . LEU A 1 282 ? 2.339 -3.389 -21.005 1.00 88.31 282 LEU A N 1
ATOM 2139 C CA . LEU A 1 282 ? 2.518 -2.074 -21.632 1.00 88.31 282 LEU A CA 1
ATOM 2140 C C . LEU A 1 282 ? 1.295 -1.172 -21.475 1.00 88.31 282 LEU A C 1
ATOM 2142 O O . LEU A 1 282 ? 1.436 0.047 -21.393 1.00 88.31 282 LEU A O 1
ATOM 2146 N N . THR A 1 283 ? 0.104 -1.763 -21.388 1.00 80.44 283 THR A N 1
ATOM 2147 C CA . THR A 1 283 ? -1.118 -1.047 -21.018 1.00 80.44 283 THR A CA 1
ATOM 2148 C C . THR A 1 283 ? -1.042 -0.753 -19.517 1.00 80.44 283 THR A C 1
ATOM 2150 O O . THR A 1 283 ? -1.552 -1.495 -18.681 1.00 80.44 283 THR A O 1
ATOM 2153 N N . MET A 1 284 ? -0.281 0.284 -19.163 1.00 66.06 284 MET A N 1
ATOM 2154 C CA . MET A 1 284 ? 0.077 0.603 -17.787 1.00 66.06 284 MET A CA 1
ATOM 2155 C C . MET A 1 284 ? -1.153 0.731 -16.895 1.00 66.06 284 MET A C 1
ATOM 2157 O O . MET A 1 284 ? -2.119 1.413 -17.234 1.00 66.06 284 MET A O 1
ATOM 2161 N N . ASN A 1 285 ? -1.040 0.171 -15.690 1.00 61.59 285 ASN A N 1
ATOM 2162 C CA . ASN A 1 285 ? -1.938 0.438 -14.571 1.00 61.59 285 ASN A CA 1
ATOM 2163 C C . ASN A 1 285 ? -1.646 1.815 -13.969 1.00 61.59 285 ASN A C 1
ATOM 2165 O O . ASN A 1 285 ? -1.229 1.941 -12.816 1.00 61.59 285 ASN A O 1
ATOM 2169 N N . SER A 1 286 ? -1.800 2.853 -14.778 1.00 57.56 286 SER A N 1
ATOM 2170 C CA . SER A 1 286 ? -1.641 4.227 -14.347 1.00 57.56 286 SER A CA 1
ATOM 2171 C C . SER A 1 286 ? -3.030 4.842 -14.159 1.00 57.56 286 SER A C 1
ATOM 2173 O O . SER A 1 286 ? -3.936 4.639 -14.966 1.00 57.56 286 SER A O 1
ATOM 2175 N N . ALA A 1 287 ? -3.241 5.532 -13.034 1.00 56.28 287 ALA A N 1
ATOM 2176 C CA . ALA A 1 287 ? -4.456 6.323 -12.850 1.00 56.28 287 ALA A CA 1
ATOM 2177 C C . ALA A 1 287 ? -4.553 7.360 -13.981 1.00 56.28 287 ALA A C 1
ATOM 2179 O O . ALA A 1 287 ? -3.521 7.775 -14.507 1.00 56.28 287 ALA A O 1
ATOM 2180 N N . ALA A 1 288 ? -5.763 7.811 -14.325 1.00 56.75 288 ALA A N 1
ATOM 2181 C CA . ALA A 1 288 ? -5.979 8.765 -15.420 1.00 56.75 288 ALA A CA 1
ATOM 2182 C C . ALA A 1 288 ? -5.113 10.042 -15.314 1.00 56.75 288 ALA A C 1
ATOM 2184 O O . ALA A 1 288 ? -4.760 10.636 -16.325 1.00 56.75 288 ALA A O 1
ATOM 2185 N N . GLU A 1 289 ? -4.724 10.428 -14.097 1.00 57.09 289 GLU A N 1
ATOM 2186 C CA . GLU A 1 289 ? -3.895 11.605 -13.795 1.00 57.09 289 GLU A CA 1
ATOM 2187 C C . GLU A 1 289 ? -2.381 11.323 -13.787 1.00 57.09 289 GLU A C 1
ATOM 2189 O O . GLU A 1 289 ? -1.568 12.196 -13.489 1.00 57.09 289 GLU A O 1
ATOM 2194 N N . SER A 1 290 ? -1.963 10.090 -14.067 1.00 70.94 290 SER A N 1
ATOM 2195 C CA . SER A 1 290 ? -0.553 9.721 -14.058 1.00 70.94 290 SER A CA 1
ATOM 2196 C C . SER A 1 290 ? 0.172 10.242 -15.297 1.00 70.94 290 SER A C 1
ATOM 2198 O O . SER A 1 290 ? -0.335 10.140 -16.412 1.00 70.94 290 SER A O 1
ATOM 2200 N N . ALA A 1 291 ? 1.428 10.664 -15.122 1.00 73.44 291 ALA A N 1
ATOM 2201 C CA . ALA A 1 291 ? 2.334 11.017 -16.220 1.00 73.44 291 ALA A CA 1
ATOM 2202 C C . ALA A 1 291 ? 2.479 9.904 -17.281 1.00 73.44 291 ALA A C 1
ATOM 2204 O O . ALA A 1 291 ? 2.803 10.175 -18.429 1.00 73.44 291 ALA A O 1
ATOM 2205 N N . ALA A 1 292 ? 2.204 8.654 -16.906 1.00 78.88 292 ALA A N 1
ATOM 2206 C CA . ALA A 1 292 ? 2.252 7.489 -17.778 1.00 78.88 292 ALA A CA 1
ATOM 2207 C C . ALA A 1 292 ? 0.966 7.238 -18.596 1.00 78.88 292 ALA A C 1
ATOM 2209 O O . ALA A 1 292 ? 0.952 6.352 -19.452 1.00 78.88 292 ALA A O 1
ATOM 2210 N N . ALA A 1 293 ? -0.134 7.951 -18.328 1.00 82.31 293 ALA A N 1
ATOM 2211 C CA . ALA A 1 293 ? -1.417 7.722 -19.001 1.00 82.31 293 ALA A CA 1
ATOM 2212 C C . ALA A 1 293 ? -1.358 7.920 -20.535 1.00 82.31 293 ALA A C 1
ATOM 2214 O O . ALA A 1 293 ? -1.869 7.050 -21.246 1.00 82.31 293 ALA A O 1
ATOM 2215 N N . PRO A 1 294 ? -0.685 8.959 -21.079 1.00 87.38 294 PRO A N 1
ATOM 2216 C CA . PRO A 1 294 ? -0.562 9.137 -22.530 1.00 87.38 294 PRO A CA 1
ATOM 2217 C C . PRO A 1 294 ? 0.195 7.990 -23.213 1.00 87.38 294 PRO A C 1
ATOM 2219 O O . PRO A 1 294 ? -0.233 7.500 -24.255 1.00 87.38 294 PRO A O 1
ATOM 2222 N N . ALA A 1 295 ? 1.282 7.513 -22.599 1.00 88.88 295 ALA A N 1
ATOM 2223 C CA . ALA A 1 295 ? 2.040 6.369 -23.105 1.00 88.88 295 ALA A CA 1
ATOM 2224 C C . ALA A 1 295 ? 1.202 5.081 -23.109 1.00 88.88 295 ALA A C 1
ATOM 2226 O O . ALA A 1 295 ? 1.219 4.339 -24.086 1.00 88.88 295 ALA A O 1
ATOM 2227 N N . SER A 1 296 ? 0.417 4.843 -22.052 1.00 85.19 296 SER A N 1
ATOM 2228 C CA . SER A 1 296 ? -0.497 3.693 -21.972 1.00 85.19 296 SER A CA 1
ATOM 2229 C C . SER A 1 296 ? -1.531 3.693 -23.105 1.00 85.19 296 SER A C 1
ATOM 2231 O O . SER A 1 296 ? -1.793 2.653 -23.711 1.00 85.19 296 SER A O 1
ATOM 2233 N N . ALA A 1 297 ? -2.085 4.866 -23.439 1.00 86.94 297 ALA A N 1
ATOM 2234 C CA . ALA A 1 297 ? -3.019 5.012 -24.553 1.00 86.94 297 ALA A CA 1
ATOM 2235 C C . ALA A 1 297 ? -2.364 4.672 -25.904 1.00 86.94 297 ALA A C 1
ATOM 2237 O O . ALA A 1 297 ? -2.920 3.867 -26.650 1.00 86.94 297 ALA A O 1
ATOM 2238 N N . ALA A 1 298 ? -1.158 5.185 -26.171 1.00 90.19 298 ALA A N 1
ATOM 2239 C CA . ALA A 1 298 ? -0.407 4.863 -27.388 1.00 90.19 298 ALA A CA 1
ATOM 2240 C C . ALA A 1 298 ? -0.105 3.354 -27.501 1.00 90.19 298 ALA A C 1
ATOM 2242 O O . ALA A 1 298 ? -0.349 2.730 -28.535 1.00 90.19 298 ALA A O 1
ATOM 2243 N N . PHE A 1 299 ? 0.321 2.720 -26.403 1.00 89.88 299 PHE A N 1
ATOM 2244 C CA . PHE A 1 299 ? 0.556 1.274 -26.382 1.00 89.88 299 PHE A CA 1
ATOM 2245 C C . PHE A 1 299 ? -0.715 0.450 -26.630 1.00 89.88 299 PHE A C 1
ATOM 2247 O O . PHE A 1 299 ? -0.648 -0.612 -27.254 1.00 89.88 299 PHE A O 1
ATOM 2254 N N . ARG A 1 300 ? -1.885 0.926 -26.187 1.00 85.12 300 ARG A N 1
ATOM 2255 C CA . ARG A 1 300 ? -3.173 0.259 -26.441 1.00 85.12 300 ARG A CA 1
ATOM 2256 C C . ARG A 1 300 ? -3.501 0.209 -27.935 1.00 85.12 300 ARG A C 1
ATOM 2258 O O . ARG A 1 300 ? -3.986 -0.823 -28.414 1.00 85.12 300 ARG A O 1
ATOM 2265 N N . GLU A 1 301 ? -3.207 1.299 -28.638 1.00 88.62 301 GLU A N 1
ATOM 2266 C CA . GLU A 1 301 ? -3.362 1.451 -30.090 1.00 88.62 301 GLU A CA 1
ATOM 2267 C C . GLU A 1 301 ? -2.311 0.654 -30.880 1.00 88.62 301 GLU A C 1
ATOM 2269 O O . GLU A 1 301 ? -2.499 0.386 -32.064 1.00 88.62 301 GLU A O 1
ATOM 2274 N N . GLY A 1 302 ? -1.255 0.180 -30.209 1.00 87.94 302 GLY A N 1
ATOM 2275 C CA . GLY A 1 302 ? -0.166 -0.590 -30.809 1.00 87.94 302 GLY A CA 1
ATOM 2276 C C . GLY A 1 302 ? 1.009 0.268 -31.279 1.00 87.94 302 GLY A C 1
ATOM 2277 O O . GLY A 1 302 ? 1.925 -0.265 -31.902 1.00 87.94 302 GLY A O 1
ATOM 2278 N N . ASP A 1 303 ? 1.011 1.563 -30.961 1.00 93.19 303 ASP A N 1
ATOM 2279 C CA . ASP A 1 303 ? 2.092 2.483 -31.300 1.00 93.19 303 ASP A CA 1
ATOM 2280 C C . ASP A 1 303 ? 3.189 2.449 -30.222 1.00 93.19 303 ASP A C 1
ATOM 2282 O O . ASP A 1 303 ? 3.140 3.136 -29.195 1.00 93.19 303 ASP A O 1
ATOM 2286 N N . LEU A 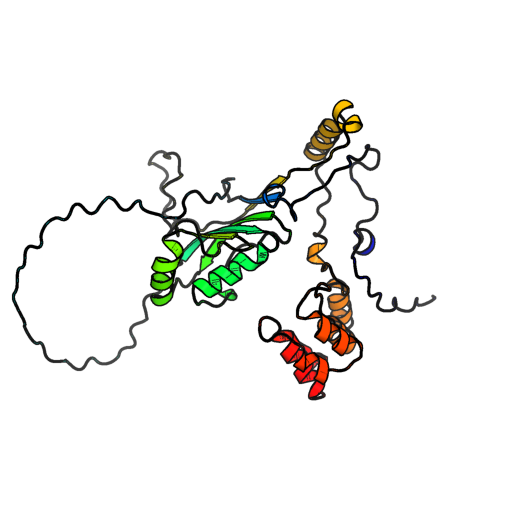1 304 ? 4.178 1.576 -30.440 1.00 92.44 304 LEU A N 1
ATOM 2287 C CA . LEU A 1 304 ? 5.306 1.390 -29.525 1.00 92.44 304 LEU A CA 1
ATOM 2288 C C . LEU A 1 304 ? 6.261 2.589 -29.516 1.00 92.44 304 LEU A C 1
ATOM 2290 O O . LEU A 1 304 ? 6.804 2.912 -28.459 1.00 92.44 304 LEU A O 1
ATOM 2294 N N . GLU A 1 305 ? 6.474 3.232 -30.666 1.00 93.88 305 GLU A N 1
ATOM 2295 C CA . GLU A 1 305 ? 7.387 4.372 -30.796 1.00 93.88 305 GLU A CA 1
ATOM 2296 C C . GLU A 1 305 ? 6.836 5.559 -30.018 1.00 93.88 305 GLU A C 1
ATOM 2298 O O . GLU A 1 305 ? 7.499 6.083 -29.117 1.00 93.88 305 GLU A O 1
ATOM 2303 N N . ARG A 1 306 ? 5.568 5.899 -30.265 1.00 93.62 306 ARG A N 1
ATOM 2304 C CA . ARG A 1 306 ? 4.908 6.987 -29.553 1.00 93.62 306 ARG A CA 1
ATOM 2305 C C . ARG A 1 306 ? 4.796 6.712 -28.060 1.00 93.62 306 ARG A C 1
ATOM 2307 O O . ARG A 1 306 ? 4.994 7.615 -27.247 1.00 93.62 306 ARG A O 1
ATOM 2314 N N . GLY A 1 307 ? 4.509 5.468 -27.678 1.00 91.69 307 GLY A N 1
ATOM 2315 C CA . GLY A 1 307 ? 4.478 5.077 -26.273 1.00 91.69 307 GLY A CA 1
ATOM 2316 C C . GLY A 1 307 ? 5.835 5.245 -25.578 1.00 91.69 307 GLY A C 1
ATOM 2317 O O . GLY A 1 307 ? 5.881 5.742 -24.455 1.00 91.69 307 GLY A O 1
ATOM 2318 N N . LEU A 1 308 ? 6.946 4.907 -26.244 1.00 92.56 308 LEU A N 1
ATOM 2319 C CA . LEU A 1 308 ? 8.309 5.075 -25.717 1.00 92.56 308 LEU A CA 1
ATOM 2320 C C . LEU A 1 308 ? 8.703 6.543 -25.503 1.00 92.56 308 LEU A C 1
ATOM 2322 O O . LEU A 1 308 ? 9.380 6.846 -24.514 1.00 92.56 308 LEU A O 1
ATOM 2326 N N . GLU A 1 309 ? 8.289 7.435 -26.403 1.00 93.38 309 GLU A N 1
ATOM 2327 C CA . GLU A 1 309 ? 8.506 8.884 -26.280 1.00 93.38 309 GLU A CA 1
ATOM 2328 C C . GLU A 1 309 ? 7.755 9.482 -25.088 1.00 93.38 309 GLU A C 1
ATOM 2330 O O . GLU A 1 309 ? 8.257 10.373 -24.410 1.00 93.38 309 GLU A O 1
ATOM 2335 N N . LEU A 1 310 ? 6.543 8.984 -24.834 1.00 91.62 310 LEU A N 1
ATOM 2336 C CA . LEU A 1 310 ? 5.656 9.483 -23.785 1.00 91.62 310 LEU A CA 1
ATOM 2337 C C . LEU A 1 310 ? 5.919 8.843 -22.414 1.00 91.62 310 LEU A C 1
ATOM 2339 O O . LEU A 1 310 ? 5.315 9.251 -21.420 1.00 91.62 310 LEU A O 1
ATOM 2343 N N . LEU A 1 311 ? 6.772 7.815 -22.341 1.00 88.88 311 LEU A N 1
ATOM 2344 C CA . LEU A 1 311 ? 7.118 7.168 -21.079 1.00 88.88 311 LEU A CA 1
ATOM 2345 C C . LEU A 1 311 ? 7.922 8.125 -20.186 1.00 88.88 311 LEU A C 1
ATOM 2347 O O . LEU A 1 311 ? 8.907 8.699 -20.659 1.00 88.88 311 LEU A O 1
ATOM 2351 N N . PRO A 1 312 ? 7.593 8.231 -18.883 1.00 85.94 312 PRO A N 1
ATOM 2352 C CA . PRO A 1 312 ? 8.393 9.019 -17.954 1.00 85.94 312 PRO A CA 1
ATOM 2353 C C . PRO A 1 312 ? 9.830 8.482 -17.867 1.00 85.94 312 PRO A C 1
ATOM 2355 O O . PRO A 1 312 ? 10.095 7.296 -18.100 1.00 85.94 312 PRO A O 1
ATOM 2358 N N . GLU A 1 313 ? 10.773 9.370 -17.550 1.00 78.38 313 GLU A N 1
ATOM 2359 C CA . GLU A 1 313 ? 12.191 9.010 -17.423 1.00 78.38 313 GLU A CA 1
ATOM 2360 C C . GLU A 1 313 ? 12.448 8.125 -16.198 1.00 78.38 313 GLU A C 1
ATOM 2362 O O . GLU A 1 313 ? 13.212 7.167 -16.284 1.00 78.38 313 GLU A O 1
ATOM 2367 N N . GLU A 1 314 ? 11.760 8.391 -15.085 1.00 75.00 314 GLU A N 1
ATOM 2368 C CA . GLU A 1 314 ? 11.934 7.659 -13.830 1.00 75.00 314 GLU A CA 1
ATOM 2369 C C . GLU A 1 314 ? 10.832 6.615 -13.592 1.00 75.00 314 GLU A C 1
ATOM 2371 O O . GLU A 1 314 ? 9.636 6.901 -13.707 1.00 75.00 314 GLU A O 1
ATOM 2376 N N . GLY A 1 315 ? 11.226 5.409 -13.165 1.00 72.69 315 GLY A N 1
ATOM 2377 C CA . GLY A 1 315 ? 10.311 4.384 -12.652 1.00 72.69 315 GLY A CA 1
ATOM 2378 C C . GLY A 1 315 ? 9.545 3.594 -13.715 1.00 72.69 315 GLY A C 1
ATOM 2379 O O . GLY A 1 315 ? 8.612 2.864 -13.372 1.00 72.69 315 GLY A O 1
ATOM 2380 N N . ALA A 1 316 ? 9.921 3.734 -14.988 1.00 83.25 316 ALA A N 1
ATOM 2381 C CA . ALA A 1 316 ? 9.350 2.990 -16.108 1.00 83.25 316 ALA A CA 1
ATOM 2382 C C . ALA A 1 316 ? 10.406 2.220 -16.922 1.00 83.25 316 ALA A C 1
ATOM 2384 O O . ALA A 1 316 ? 10.180 1.875 -18.082 1.00 83.25 316 ALA A O 1
ATOM 2385 N N . GLU A 1 317 ? 11.558 1.920 -16.322 1.00 85.62 317 GLU A N 1
ATOM 2386 C CA . GLU A 1 317 ? 12.709 1.309 -16.993 1.00 85.62 317 GLU A CA 1
ATOM 2387 C C . GLU A 1 317 ? 12.362 -0.069 -17.571 1.00 85.62 317 GLU A C 1
ATOM 2389 O O . GLU A 1 317 ? 12.700 -0.366 -18.716 1.00 85.62 317 GLU A O 1
ATOM 2394 N N . GLY A 1 318 ? 11.624 -0.890 -16.814 1.00 87.50 318 GLY A N 1
ATOM 2395 C CA . GLY A 1 318 ? 11.185 -2.213 -17.270 1.00 87.50 318 GLY A CA 1
ATOM 2396 C C . GLY A 1 318 ? 10.210 -2.147 -18.450 1.00 87.50 318 GLY A C 1
ATOM 2397 O O . GLY A 1 318 ? 10.325 -2.918 -19.397 1.00 87.50 318 GLY A O 1
ATOM 2398 N N . LEU A 1 319 ? 9.288 -1.180 -18.440 1.00 88.94 319 LEU A N 1
ATOM 2399 C CA . LEU A 1 319 ? 8.345 -0.974 -19.543 1.00 88.94 319 LEU A CA 1
ATOM 2400 C C . LEU A 1 319 ? 9.045 -0.429 -20.786 1.00 88.94 319 LEU A C 1
ATOM 2402 O O . LEU A 1 319 ? 8.758 -0.872 -21.895 1.00 88.94 319 LEU A O 1
ATOM 2406 N N . ARG A 1 320 ? 10.003 0.485 -20.595 1.00 91.12 320 ARG A N 1
ATOM 2407 C CA . ARG A 1 320 ? 10.857 1.002 -21.665 1.00 91.12 320 ARG A CA 1
ATOM 2408 C C . ARG A 1 320 ? 11.679 -0.120 -22.296 1.00 91.12 320 ARG A C 1
ATOM 2410 O O . ARG A 1 320 ? 11.718 -0.215 -23.518 1.00 91.12 320 ARG A O 1
ATOM 2417 N N . SER A 1 321 ? 12.284 -0.989 -21.480 1.00 92.44 321 SER A N 1
ATOM 2418 C CA . SER A 1 321 ? 13.005 -2.181 -21.949 1.00 92.44 321 SER A CA 1
ATOM 2419 C C . SER A 1 321 ? 12.092 -3.076 -22.788 1.00 92.44 321 SER A C 1
ATOM 2421 O O . SER A 1 321 ? 12.404 -3.350 -23.946 1.00 92.44 321 SER A O 1
ATOM 2423 N N . LEU A 1 322 ? 10.923 -3.445 -22.253 1.00 93.62 322 LEU A N 1
ATOM 2424 C CA . LEU A 1 322 ? 9.947 -4.292 -22.938 1.00 93.62 322 LEU A CA 1
ATOM 2425 C C . LEU A 1 322 ? 9.512 -3.698 -24.286 1.00 93.62 322 LEU A C 1
ATOM 2427 O O . LEU A 1 322 ? 9.604 -4.372 -25.312 1.00 93.62 322 LEU A O 1
ATOM 2431 N N . ALA A 1 323 ? 9.079 -2.434 -24.301 1.00 92.75 323 ALA A N 1
ATOM 2432 C CA . ALA A 1 323 ? 8.646 -1.754 -25.520 1.00 92.75 323 ALA A CA 1
ATOM 2433 C C . ALA A 1 323 ? 9.776 -1.664 -26.558 1.00 92.75 323 ALA A C 1
ATOM 2435 O O . ALA A 1 323 ? 9.542 -1.920 -27.737 1.00 92.75 323 ALA A O 1
ATOM 2436 N N . MET A 1 324 ? 11.010 -1.388 -26.125 1.00 94.56 324 MET A N 1
ATOM 2437 C CA . MET A 1 324 ? 12.177 -1.349 -27.008 1.00 94.56 324 MET A CA 1
ATOM 2438 C C . MET A 1 324 ? 12.479 -2.721 -27.627 1.00 94.56 324 MET A C 1
ATOM 2440 O O . MET A 1 324 ? 12.732 -2.812 -28.826 1.00 94.56 324 MET A O 1
ATOM 2444 N N . GLN A 1 325 ? 12.428 -3.808 -26.849 1.00 95.50 325 GLN A N 1
ATOM 2445 C CA . GLN A 1 325 ? 12.664 -5.155 -27.388 1.00 95.50 325 GLN A CA 1
ATOM 2446 C C . GLN A 1 325 ? 11.595 -5.560 -28.412 1.00 95.50 325 GLN A C 1
ATOM 2448 O O . GLN A 1 325 ? 11.921 -6.167 -29.434 1.00 95.50 325 GLN A O 1
ATOM 2453 N N . LEU A 1 326 ? 10.334 -5.198 -28.166 1.00 94.44 326 LEU A N 1
ATOM 2454 C CA . LEU A 1 326 ? 9.242 -5.440 -29.110 1.00 94.44 326 LEU A CA 1
ATOM 2455 C C . LEU A 1 326 ? 9.392 -4.597 -30.383 1.00 94.44 326 LEU A C 1
ATOM 2457 O O . LEU A 1 326 ? 9.164 -5.111 -31.477 1.00 94.44 326 LEU A O 1
ATOM 2461 N N . LEU A 1 327 ? 9.841 -3.343 -30.262 1.00 94.69 327 LEU A N 1
ATOM 2462 C CA . LEU A 1 327 ? 10.140 -2.478 -31.407 1.00 94.69 327 LEU A CA 1
ATOM 2463 C C . LEU A 1 327 ? 11.276 -3.053 -32.270 1.00 94.69 327 LEU A C 1
ATOM 2465 O O . LEU A 1 327 ? 11.194 -3.054 -33.497 1.00 94.69 327 LEU A O 1
ATOM 2469 N N . LEU A 1 328 ? 12.285 -3.658 -31.634 1.00 95.50 328 LEU A N 1
ATOM 2470 C CA . LEU A 1 328 ? 13.353 -4.424 -32.291 1.00 95.50 328 LEU A CA 1
ATOM 2471 C C . LEU A 1 328 ? 12.884 -5.776 -32.867 1.00 95.50 328 LEU A C 1
ATOM 2473 O O . LEU A 1 328 ? 13.712 -6.584 -33.291 1.00 95.50 328 LEU A O 1
ATOM 2477 N N . ARG A 1 329 ? 11.568 -6.033 -32.895 1.00 93.25 329 ARG A N 1
ATOM 2478 C CA . ARG A 1 329 ? 10.925 -7.251 -33.410 1.00 93.25 329 ARG A CA 1
ATOM 2479 C C . ARG A 1 329 ? 11.396 -8.537 -32.734 1.00 93.25 329 ARG A C 1
ATOM 2481 O O . ARG A 1 329 ? 11.371 -9.604 -33.350 1.00 93.25 329 ARG A O 1
ATOM 2488 N N . ARG A 1 330 ? 11.811 -8.462 -31.467 1.00 94.25 330 ARG A N 1
ATOM 2489 C CA . ARG A 1 330 ? 12.068 -9.677 -30.691 1.00 94.25 330 ARG A CA 1
ATOM 2490 C C . ARG A 1 330 ? 10.757 -10.401 -30.375 1.00 94.25 330 ARG A C 1
ATOM 2492 O O . ARG A 1 330 ? 9.741 -9.737 -30.152 1.00 94.25 330 ARG A O 1
ATOM 2499 N N . PRO A 1 331 ? 10.768 -11.743 -30.293 1.00 95.75 331 PRO A N 1
ATOM 2500 C CA . PRO A 1 331 ? 9.629 -12.498 -29.788 1.00 95.75 331 PRO A CA 1
ATOM 2501 C C . PRO A 1 331 ? 9.207 -11.996 -28.402 1.00 95.75 331 PRO A C 1
ATOM 2503 O O . PRO A 1 331 ? 10.060 -11.706 -27.560 1.00 95.75 331 PRO A O 1
ATOM 2506 N N . ALA A 1 332 ? 7.901 -11.937 -28.134 1.00 93.94 332 ALA A N 1
ATOM 2507 C CA . ALA A 1 332 ? 7.381 -11.384 -26.881 1.00 93.94 332 ALA A CA 1
ATOM 2508 C C . ALA A 1 332 ? 7.921 -12.111 -25.635 1.00 93.94 332 ALA A C 1
ATOM 2510 O O . ALA A 1 332 ? 8.190 -11.475 -24.620 1.00 93.94 332 ALA A O 1
ATOM 2511 N N . LEU A 1 333 ? 8.151 -13.425 -25.724 1.00 95.31 333 LEU A N 1
ATOM 2512 C CA . LEU A 1 333 ? 8.784 -14.198 -24.654 1.00 95.31 333 LEU A CA 1
ATOM 2513 C C . LEU A 1 333 ? 10.204 -13.703 -24.340 1.00 95.31 333 LEU A C 1
ATOM 2515 O O . LEU A 1 333 ? 10.534 -13.506 -23.175 1.00 95.31 333 LEU A O 1
ATOM 2519 N N . GLU A 1 334 ? 11.032 -13.481 -25.363 1.00 94.69 334 GLU A N 1
ATOM 2520 C CA . GLU A 1 334 ? 12.396 -12.970 -25.173 1.00 94.69 334 GLU A CA 1
ATOM 2521 C C . GLU A 1 334 ? 12.382 -11.544 -24.627 1.00 94.69 334 GLU A C 1
ATOM 2523 O O . GLU A 1 334 ? 13.190 -11.202 -23.766 1.00 94.69 334 GLU A O 1
ATOM 2528 N N . ALA A 1 335 ? 11.448 -10.720 -25.107 1.00 93.81 335 ALA A N 1
ATOM 2529 C CA . ALA A 1 335 ? 11.271 -9.353 -24.642 1.00 93.81 335 ALA A CA 1
ATOM 2530 C C . ALA A 1 335 ? 10.895 -9.296 -23.149 1.00 93.81 335 ALA A C 1
ATOM 2532 O O . ALA A 1 335 ? 11.415 -8.455 -22.425 1.00 93.81 335 ALA A O 1
ATOM 2533 N N . LEU A 1 336 ? 10.050 -10.217 -22.671 1.00 92.00 336 LEU A N 1
ATOM 2534 C CA . LEU A 1 336 ? 9.633 -10.317 -21.264 1.00 92.00 336 LEU A CA 1
ATOM 2535 C C . LEU A 1 336 ? 10.729 -10.828 -20.315 1.00 92.00 336 LEU A C 1
ATOM 2537 O O . LEU A 1 336 ? 10.613 -10.661 -19.104 1.00 92.00 336 LEU A O 1
ATOM 2541 N N . GLN A 1 337 ? 11.772 -11.475 -20.837 1.00 91.38 337 GLN A N 1
ATOM 2542 C CA . GLN A 1 337 ? 12.887 -12.005 -20.043 1.00 91.38 337 GLN A CA 1
ATOM 2543 C C . GLN A 1 337 ? 14.003 -10.977 -19.792 1.00 91.38 337 GLN A C 1
ATOM 2545 O O . GLN A 1 337 ? 14.978 -11.300 -19.106 1.00 91.38 337 GLN A O 1
ATOM 2550 N N . LYS A 1 338 ? 13.900 -9.780 -20.377 1.00 83.88 338 LYS A N 1
ATOM 2551 C CA . LYS A 1 338 ? 14.905 -8.712 -20.314 1.00 83.88 338 LYS A CA 1
ATOM 2552 C C . LYS A 1 338 ? 14.498 -7.606 -19.354 1.00 83.88 338 LYS A C 1
ATOM 2554 O O . LYS A 1 338 ? 15.370 -7.234 -18.543 1.00 83.88 338 LYS A O 1
#

Sequence (338 aa):
MTVTLPAALRFQAHVLESDVGFHRTFLASGAKRIAGALRSSRVPCDLQRHEVGREGEVLHLASLGVVPQAAERATPLETTAATRQARRPASRTQTQAAVPARPPWAATLYAQGQRPDIARRLLASALQVPQSAVQGRGALHMPGVSVQFVKVPRGLPPESLQALEGSLRSGLLSDRDPIVAVGGATLLAPTALRPRRPAAQRQKGGPEAWHCNGHRYTVVIRNLDPRQVNAGLVEESIQQFCSDGFVNFFELAAFGLAEVRRYEVGAALWAGRWEVAAKLLLTMNSAAESAAAPASAAFREGDLERGLELLPEEGAEGLRSLAMQLLLRRPALEALQK

pLDDT: mean 76.81, std 19.79, range [25.67, 97.06]

InterPro domains:
  IPR001656 Pseudouridine synthase, TruD [PF01142] (213-314)
  IPR001656 Pseudouridine synthase, TruD [PTHR13326] (93-317)
  IPR011760 Pseudouridine synthase, TruD, insertion domain [PS50984] (245-338)
  IPR020103 Pseudouridine synthase, catalytic domain superfamily [SSF55120] (211-287)
  IPR042214 Pseudouridine synthase, TruD, catalytic domain [G3DSA:3.30.2350.20] (92-284)

Organism: NCBI:txid73915